Protein AF-A0A356L554-F1 (afdb_monomer_lite)

pLDDT: mean 81.72, std 10.69, range [40.31, 93.06]

Secondary structure (DSSP, 8-state):
-HHHHHHHHHHHHHHHHHHHHHHHHHHHHHHT---S-HHHHHHHHHHHHHIIIIITTHHHHHHHHHHHHHHHHS-TTS-------HHHHHHHHHHHHHHHHHHHHHHHHHHHTT---HHHHHHHHHHHHHHHHHHHHHHH--HHHHHHHHHHHHHHHHHHHHHHHS-HHHHHHHHTT-EEETTEEHHHHHHHHHHHHHHHHHHHHHHHHH---HHHHHHHHHHHHHHHHHHHHHHHHHHHHHHHH-

Sequence (246 aa):
MENKIFRIQTSLFVTYTVLTALFFLGWHNSMVVPFLPEWLGDILQIPTMIYFAGGALAIPIGWFIFLIYHYQVTGFFALKTEEKDFRGWLNKLYFPISVLFGYLFNLIYVFYLGYGDRLDLVHFAAFIIFLLVLFLMETKKEIKSLLIVYSGVGLIVAVGLIDLVVNSDFELARLAEQTFIYSISYGTVYYFLWIVGIAFVSFLLFGYFRIKDRIKFANLLAFTVALLIAFLNVVRLVNLFNLLNG

Foldseek 3Di:
DLVVLLVVLVVLLVLLLVLLVLLLVLCCCPQPNPPDDPVVNVVSVVSNCVCLVASLAVSLVVVLVVCCCCCVVVVVLPDDDPDPDPSSVCSLCSLLVSLLSSLVSLQVSCVVVVNHDPVSVVLSVLSVVLSVLLVVCVPVVPQPVSLVVSLVSLLCNLVVLLVVLCDPLLVVQQVVQHALPPNHTSVNVNVVSVVLSVVLVVCSVCLVVPVPRRNSSSSNSSSSSSSSSSVSSSSSVSSVVVVSVD

Radius of gyration: 19.0 Å; chains: 1; bounding box: 46×38×51 Å

Structure (mmCIF, N/CA/C/O backbone):
data_AF-A0A356L554-F1
#
_entry.id   AF-A0A356L554-F1
#
loop_
_atom_site.group_PDB
_atom_site.id
_atom_site.type_symbol
_atom_site.label_atom_id
_atom_site.label_alt_id
_atom_site.label_comp_id
_atom_site.label_asym_id
_atom_site.label_entity_id
_atom_site.label_seq_id
_atom_site.pdbx_PDB_ins_code
_atom_site.Cartn_x
_atom_site.Cartn_y
_atom_site.Cartn_z
_atom_site.occupancy
_atom_site.B_iso_or_equiv
_atom_site.auth_seq_id
_atom_site.auth_comp_id
_atom_site.auth_asym_id
_atom_site.auth_atom_id
_atom_site.pdbx_PDB_model_num
ATOM 1 N N . MET A 1 1 ? -11.058 19.509 18.690 1.00 58.06 1 MET A N 1
ATOM 2 C CA . MET A 1 1 ? -9.916 18.644 18.303 1.00 58.06 1 MET A CA 1
ATOM 3 C C . MET A 1 1 ? -10.224 17.848 17.034 1.00 58.06 1 MET A C 1
ATOM 5 O O . MET A 1 1 ? -9.443 17.909 16.093 1.00 58.06 1 MET A O 1
ATOM 9 N N . GLU A 1 2 ? -11.392 17.206 16.953 1.00 64.31 2 GLU A N 1
ATOM 10 C CA . GLU A 1 2 ? -11.841 16.406 15.796 1.00 64.31 2 GLU A CA 1
ATOM 11 C C . GLU A 1 2 ? -11.847 17.165 14.459 1.00 64.31 2 GLU A C 1
ATOM 13 O O . GLU A 1 2 ? -11.304 16.668 13.478 1.00 64.31 2 GLU A O 1
ATOM 18 N N . ASN A 1 3 ? -12.335 18.413 14.421 1.00 70.25 3 ASN A N 1
ATOM 19 C CA . ASN A 1 3 ? -12.304 19.237 13.201 1.00 70.25 3 ASN A CA 1
ATOM 20 C C . ASN A 1 3 ? -10.883 19.512 12.672 1.00 70.25 3 ASN A C 1
ATOM 22 O O . ASN A 1 3 ? -10.700 19.677 11.468 1.00 70.25 3 ASN A O 1
ATOM 26 N N . LYS A 1 4 ? -9.867 19.562 13.548 1.00 78.69 4 LYS A N 1
ATOM 27 C CA . LYS A 1 4 ? -8.465 19.757 13.139 1.00 78.69 4 LYS A CA 1
ATOM 28 C C . LYS A 1 4 ? -7.893 18.468 12.545 1.00 78.69 4 LYS A C 1
ATOM 30 O O . LYS A 1 4 ? -7.258 18.523 11.500 1.00 78.69 4 LYS A O 1
ATOM 35 N N . ILE A 1 5 ? -8.173 17.323 13.175 1.00 79.56 5 ILE A N 1
ATOM 36 C CA . ILE A 1 5 ? -7.765 15.998 12.685 1.00 79.56 5 ILE A CA 1
ATOM 37 C C . ILE A 1 5 ? -8.411 15.713 11.325 1.00 79.56 5 ILE A C 1
ATOM 39 O O . ILE A 1 5 ? -7.701 15.361 10.391 1.00 79.56 5 ILE A O 1
ATOM 43 N N . PHE A 1 6 ? -9.719 15.950 11.182 1.00 79.12 6 PHE A N 1
ATOM 44 C CA . PHE A 1 6 ? -10.444 15.772 9.918 1.00 79.12 6 PHE A CA 1
ATOM 45 C C . PHE A 1 6 ? -9.812 16.569 8.772 1.00 79.12 6 PHE A C 1
ATOM 47 O O . PHE A 1 6 ? -9.589 16.033 7.688 1.00 79.12 6 PHE A O 1
ATOM 54 N N . ARG A 1 7 ? -9.463 17.840 9.016 1.00 83.75 7 ARG A N 1
ATOM 55 C CA . ARG A 1 7 ? -8.791 18.684 8.016 1.00 83.75 7 ARG A CA 1
ATOM 56 C C . ARG A 1 7 ? -7.424 18.126 7.623 1.00 83.75 7 ARG A C 1
ATOM 58 O O . ARG A 1 7 ? -7.156 18.027 6.435 1.00 83.75 7 ARG A O 1
ATOM 65 N N . ILE A 1 8 ? -6.603 17.714 8.593 1.00 86.31 8 ILE A N 1
ATOM 66 C CA . ILE A 1 8 ? -5.284 17.116 8.324 1.00 86.31 8 ILE A CA 1
ATOM 67 C C . ILE A 1 8 ? -5.430 15.837 7.492 1.00 86.31 8 ILE A C 1
ATOM 69 O O . ILE A 1 8 ? -4.753 15.689 6.480 1.00 86.31 8 ILE A O 1
ATOM 73 N N . GLN A 1 9 ? -6.340 14.939 7.876 1.00 86.88 9 GLN A N 1
ATOM 74 C CA . GLN A 1 9 ? -6.581 13.693 7.146 1.00 86.88 9 GLN A CA 1
ATOM 75 C C . GLN A 1 9 ? -7.109 13.941 5.730 1.00 86.88 9 GLN A C 1
ATOM 77 O O . GLN A 1 9 ? -6.668 13.284 4.793 1.00 86.88 9 GLN A O 1
ATOM 82 N N . THR A 1 10 ? -7.982 14.934 5.552 1.00 87.12 10 THR A N 1
ATOM 83 C CA . THR A 1 10 ? -8.456 15.349 4.224 1.00 87.12 10 THR A CA 1
ATOM 84 C C . THR A 1 10 ? -7.306 15.887 3.373 1.00 87.12 10 THR A C 1
ATOM 86 O O . THR A 1 10 ? -7.166 15.494 2.218 1.00 87.12 10 THR A O 1
ATOM 89 N N . SER A 1 11 ? -6.447 16.746 3.930 1.00 88.88 11 SER A N 1
ATOM 90 C CA . SER A 1 11 ? -5.266 17.250 3.223 1.00 88.88 11 SER A CA 1
ATOM 91 C C . SER A 1 11 ? -4.320 16.119 2.820 1.00 88.88 11 SER A C 1
ATOM 93 O O . SER A 1 11 ? -3.865 16.103 1.679 1.00 88.88 11 SER A O 1
ATOM 95 N N . LEU A 1 12 ? -4.056 15.159 3.712 1.00 88.75 12 LEU A N 1
ATOM 96 C CA . LEU A 1 12 ? -3.217 13.992 3.418 1.00 88.75 12 LEU A CA 1
ATOM 97 C C . LEU A 1 12 ? -3.840 13.104 2.333 1.00 88.75 12 LEU A C 1
ATOM 99 O O . LEU A 1 12 ? -3.138 12.726 1.400 1.00 88.75 12 LEU A O 1
ATOM 103 N N . PHE A 1 13 ? -5.151 12.852 2.400 1.00 89.00 13 PHE A N 1
ATOM 104 C CA . PHE A 1 13 ? -5.903 12.107 1.384 1.00 89.00 13 PHE A CA 1
ATOM 105 C C . PHE A 1 13 ? -5.762 12.744 0.002 1.00 89.00 13 PHE A C 1
ATOM 107 O O . PHE A 1 13 ? -5.342 12.084 -0.949 1.00 89.00 13 PHE A O 1
ATOM 114 N N . VAL A 1 14 ? -6.090 14.037 -0.105 1.00 88.88 14 VAL A N 1
ATOM 115 C CA . VAL A 1 14 ? -6.034 14.770 -1.376 1.00 88.88 14 VAL A CA 1
ATOM 116 C C . VAL A 1 14 ? -4.603 14.789 -1.902 1.00 88.88 14 VAL A C 1
ATOM 118 O O . VAL A 1 14 ? -4.382 14.465 -3.063 1.00 88.88 14 VAL A O 1
ATOM 121 N N . THR A 1 15 ? -3.628 15.096 -1.044 1.00 88.69 15 THR A N 1
ATOM 122 C CA . THR A 1 15 ? -2.212 15.166 -1.433 1.00 88.69 15 THR A CA 1
ATOM 123 C C . THR A 1 15 ? -1.710 13.818 -1.946 1.00 88.69 15 THR A C 1
ATOM 125 O O . THR A 1 15 ? -1.142 13.760 -3.031 1.00 88.69 15 THR A O 1
ATOM 128 N N . TYR A 1 16 ? -1.957 12.725 -1.217 1.00 86.75 16 TYR A N 1
ATOM 129 C CA . TYR A 1 16 ? -1.525 11.386 -1.622 1.00 86.75 16 TYR A CA 1
ATOM 130 C C . TYR A 1 16 ? -2.177 10.952 -2.940 1.00 86.75 16 TYR A C 1
ATOM 132 O O . TYR A 1 16 ? -1.488 10.498 -3.850 1.00 86.75 16 TYR A O 1
ATOM 140 N N . THR A 1 17 ? -3.489 11.158 -3.078 1.00 86.00 17 THR A N 1
ATOM 141 C CA . THR A 1 17 ? -4.257 10.780 -4.277 1.00 86.00 17 THR A CA 1
ATOM 142 C C . THR A 1 17 ? -3.795 11.563 -5.508 1.00 86.00 17 THR A C 1
ATOM 144 O O . THR A 1 17 ? -3.534 10.972 -6.553 1.00 86.00 17 THR A O 1
ATOM 147 N N . VAL A 1 18 ? -3.644 12.886 -5.382 1.00 88.75 18 VAL A N 1
ATOM 148 C CA . VAL A 1 18 ? -3.191 13.752 -6.480 1.00 88.75 18 VAL A CA 1
ATOM 149 C C . VAL A 1 18 ? -1.757 13.417 -6.878 1.00 88.75 18 VAL A C 1
ATOM 151 O O . VAL A 1 18 ? -1.494 13.249 -8.065 1.00 88.75 18 VAL A O 1
ATOM 154 N N . LEU A 1 19 ? -0.840 13.259 -5.917 1.00 88.50 19 LEU A N 1
ATOM 155 C CA . LEU A 1 19 ? 0.541 12.874 -6.221 1.00 88.50 19 LEU A CA 1
ATOM 156 C C . LEU A 1 19 ? 0.613 11.506 -6.905 1.00 88.50 19 LEU A C 1
ATOM 158 O O . LEU A 1 19 ? 1.367 11.361 -7.859 1.00 88.50 19 LEU A O 1
ATOM 162 N N . THR A 1 20 ? -0.201 10.537 -6.473 1.00 88.12 20 THR A N 1
ATOM 163 C CA . THR A 1 20 ? -0.269 9.207 -7.098 1.00 88.12 20 THR A CA 1
ATOM 164 C C . THR A 1 20 ? -0.731 9.300 -8.556 1.00 88.12 20 THR A C 1
ATOM 166 O O . THR A 1 20 ? -0.110 8.717 -9.440 1.00 88.12 20 THR A O 1
ATOM 169 N N . ALA A 1 21 ? -1.793 10.062 -8.835 1.00 88.12 21 ALA A N 1
ATOM 170 C CA . ALA A 1 21 ? -2.305 10.232 -10.195 1.00 88.12 21 ALA A CA 1
ATOM 171 C C . ALA A 1 21 ? -1.310 10.972 -11.107 1.00 88.12 21 ALA A C 1
ATOM 173 O O . ALA A 1 21 ? -1.058 10.538 -12.231 1.00 88.12 21 ALA A O 1
ATOM 174 N N . LEU A 1 22 ? -0.711 12.064 -10.613 1.00 88.94 22 LEU A N 1
ATOM 175 C CA . LEU A 1 22 ? 0.313 12.814 -11.346 1.00 88.94 22 LEU A CA 1
ATOM 176 C C . LEU A 1 22 ? 1.557 11.966 -11.614 1.00 88.94 22 LEU A C 1
ATOM 178 O O . LEU A 1 22 ? 2.123 12.065 -12.697 1.00 88.94 22 LEU A O 1
ATOM 182 N N . PHE A 1 23 ? 1.950 11.118 -10.662 1.00 88.81 23 PHE A N 1
ATOM 183 C CA . PHE A 1 23 ? 3.043 10.168 -10.834 1.00 88.81 23 PHE A CA 1
ATOM 184 C C . PHE A 1 23 ? 2.777 9.201 -11.986 1.00 88.81 23 PHE A C 1
ATOM 186 O O . PHE A 1 23 ? 3.633 9.067 -12.850 1.00 88.81 23 PHE A O 1
ATOM 193 N N . PHE A 1 24 ? 1.601 8.567 -12.055 1.00 87.81 24 PHE A N 1
ATOM 194 C CA . PHE A 1 24 ? 1.300 7.644 -13.157 1.00 87.81 24 PHE A CA 1
ATOM 195 C C . PHE A 1 24 ? 1.262 8.347 -14.518 1.00 87.81 24 PHE A C 1
ATOM 197 O O . PHE A 1 24 ? 1.764 7.800 -15.496 1.00 87.81 24 PHE A O 1
ATOM 204 N N . LEU A 1 25 ? 0.723 9.569 -14.581 1.00 87.94 25 LEU A N 1
ATOM 205 C CA . LEU A 1 25 ? 0.730 10.378 -15.804 1.00 87.94 25 LEU A CA 1
ATOM 206 C C . LEU A 1 25 ? 2.152 10.750 -16.240 1.00 87.94 25 LEU A C 1
ATOM 208 O O . LEU A 1 25 ? 2.515 10.539 -17.396 1.00 87.94 25 LEU A O 1
ATOM 212 N N . GLY A 1 26 ? 2.953 11.289 -15.316 1.00 86.81 26 GLY A N 1
ATOM 213 C CA . GLY A 1 26 ? 4.333 11.686 -15.582 1.00 86.81 26 GLY A CA 1
ATOM 214 C C . GLY A 1 26 ? 5.205 10.495 -15.961 1.00 86.81 26 GLY A C 1
ATOM 215 O O . GLY A 1 26 ? 5.938 10.568 -16.943 1.00 86.81 26 GLY A O 1
ATOM 216 N N . TRP A 1 27 ? 5.055 9.379 -15.247 1.00 85.69 27 TRP A N 1
ATOM 217 C CA . TRP A 1 27 ? 5.751 8.128 -15.524 1.00 85.69 27 TRP A CA 1
ATOM 218 C C . TRP A 1 27 ? 5.399 7.553 -16.896 1.00 85.69 27 TRP A C 1
ATOM 220 O O . TRP A 1 27 ? 6.291 7.195 -17.659 1.00 85.69 27 TRP A O 1
ATOM 230 N N . HIS A 1 28 ? 4.111 7.476 -17.246 1.00 87.38 28 HIS A N 1
ATOM 231 C CA . HIS A 1 28 ? 3.710 6.952 -18.551 1.00 87.38 28 HIS A CA 1
ATOM 232 C C . HIS A 1 28 ? 4.311 7.774 -19.695 1.00 87.38 28 HIS A C 1
ATOM 234 O O . HIS A 1 28 ? 4.836 7.211 -20.657 1.00 87.38 28 HIS A O 1
ATOM 240 N N . ASN A 1 29 ? 4.281 9.102 -19.545 1.00 87.38 29 ASN A N 1
ATOM 241 C CA . ASN A 1 29 ? 4.839 10.026 -20.521 1.00 87.38 29 ASN A CA 1
ATOM 242 C C . ASN A 1 29 ? 6.366 9.903 -20.657 1.00 87.38 29 ASN A C 1
ATOM 244 O O . ASN A 1 29 ? 6.883 10.076 -21.755 1.00 87.38 29 ASN A O 1
ATOM 248 N N . SER A 1 30 ? 7.090 9.637 -19.564 1.00 82.94 30 SER A N 1
ATOM 249 C CA . SER A 1 30 ? 8.557 9.574 -19.585 1.00 82.94 30 SER A CA 1
ATOM 250 C C . SER A 1 30 ? 9.123 8.205 -19.959 1.00 82.94 30 SER A C 1
ATOM 252 O O . SER A 1 30 ? 10.194 8.152 -20.554 1.00 82.94 30 SER A O 1
ATOM 254 N N . MET A 1 31 ? 8.435 7.114 -19.611 1.00 79.56 31 MET A N 1
ATOM 255 C CA . MET A 1 31 ? 9.005 5.758 -19.658 1.00 79.56 31 MET A CA 1
ATOM 256 C C . MET A 1 31 ? 8.320 4.821 -20.649 1.00 79.56 31 MET A C 1
ATOM 258 O O . MET A 1 31 ? 8.880 3.781 -20.972 1.00 79.56 31 MET A O 1
ATOM 262 N N . VAL A 1 32 ? 7.109 5.145 -21.113 1.00 83.88 32 VAL A N 1
ATOM 263 C CA . VAL A 1 32 ? 6.353 4.258 -22.010 1.00 83.88 32 VAL A CA 1
ATOM 264 C C . VAL A 1 32 ? 6.151 4.912 -23.368 1.00 83.88 32 VAL A C 1
ATOM 266 O O . VAL A 1 32 ? 6.740 4.477 -24.353 1.00 83.88 32 VAL A O 1
ATOM 269 N N . VAL A 1 33 ? 5.340 5.969 -23.435 1.00 83.19 33 VAL A N 1
ATOM 270 C CA . VAL A 1 33 ? 5.098 6.714 -24.675 1.00 83.19 33 VAL A CA 1
ATOM 271 C C . VAL A 1 33 ? 4.952 8.197 -24.341 1.00 83.19 33 VAL A C 1
ATOM 273 O O . VAL A 1 33 ? 4.030 8.549 -23.604 1.00 83.19 33 VAL A O 1
ATOM 276 N N . PRO A 1 34 ? 5.787 9.085 -24.910 1.00 84.12 34 PRO A N 1
ATOM 277 C CA . PRO A 1 34 ? 5.577 10.522 -24.805 1.00 84.12 34 PRO A CA 1
ATOM 278 C C . PRO A 1 34 ? 4.283 10.910 -25.529 1.00 84.12 34 PRO A C 1
ATOM 280 O O . PRO A 1 34 ? 4.170 10.757 -26.744 1.00 84.12 34 PRO A O 1
ATOM 283 N N . PHE A 1 35 ? 3.296 11.403 -24.783 1.00 87.12 35 PHE A N 1
ATOM 284 C CA . PHE A 1 35 ? 1.997 11.838 -25.316 1.00 87.12 35 PHE A CA 1
ATOM 285 C C . PHE A 1 35 ? 1.658 13.289 -24.950 1.00 87.12 35 PHE A C 1
ATOM 287 O O . PHE A 1 35 ? 0.699 13.857 -25.475 1.00 87.12 35 PHE A O 1
ATOM 294 N N . LEU A 1 36 ? 2.435 13.896 -24.052 1.00 88.44 36 LEU A N 1
ATOM 295 C CA . LEU A 1 36 ? 2.303 15.285 -23.638 1.00 88.44 36 LEU A CA 1
ATOM 296 C C . LEU A 1 36 ? 3.343 16.170 -24.337 1.00 88.44 36 LEU A C 1
ATOM 298 O O . LEU A 1 36 ? 4.422 15.694 -24.692 1.00 88.44 36 LEU A O 1
ATOM 302 N N . PRO A 1 37 ? 3.061 17.477 -24.489 1.00 90.56 37 PRO A N 1
ATOM 303 C CA . PRO A 1 37 ? 4.073 18.451 -24.880 1.00 90.56 37 PRO A CA 1
ATOM 304 C C . PRO A 1 37 ? 5.272 18.431 -23.923 1.00 90.56 37 PRO A C 1
ATOM 306 O O . PRO A 1 37 ? 5.084 18.305 -22.713 1.00 90.56 37 PRO A O 1
ATOM 309 N N . GLU A 1 38 ? 6.479 18.632 -24.455 1.00 86.25 38 GLU A N 1
ATOM 310 C CA . GLU A 1 38 ? 7.752 18.558 -23.714 1.00 86.25 38 GLU A CA 1
ATOM 311 C C . GLU A 1 38 ? 7.739 19.385 -22.419 1.00 86.25 38 GLU A C 1
ATOM 313 O O . GLU A 1 38 ? 7.959 18.845 -21.338 1.00 86.25 38 GLU A O 1
ATOM 318 N N . TRP A 1 39 ? 7.313 20.651 -22.495 1.00 89.50 39 TRP A N 1
ATOM 319 C CA . TRP A 1 39 ? 7.223 21.540 -21.329 1.00 89.50 39 TRP A CA 1
ATOM 320 C C . TRP A 1 39 ? 6.306 21.007 -20.215 1.00 89.50 39 TRP A C 1
ATOM 322 O O . TRP A 1 39 ? 6.555 21.244 -19.034 1.00 89.50 39 TRP A O 1
ATOM 332 N N . LEU A 1 40 ? 5.228 20.300 -20.572 1.00 86.25 40 LEU A N 1
ATOM 333 C CA . LEU A 1 40 ? 4.303 19.713 -19.605 1.00 86.25 40 LEU A CA 1
ATOM 334 C C . LEU A 1 40 ? 4.870 18.403 -19.046 1.00 86.25 40 LEU A C 1
ATOM 336 O O . LEU A 1 40 ? 4.698 18.122 -17.860 1.00 86.25 40 LEU A O 1
ATOM 340 N N . GLY A 1 41 ? 5.580 17.637 -19.879 1.00 86.50 41 GLY A N 1
ATOM 341 C CA . GLY A 1 41 ? 6.348 16.467 -19.465 1.00 86.50 41 GLY A CA 1
ATOM 342 C C . GLY A 1 41 ? 7.385 16.812 -18.396 1.00 86.50 41 GLY A C 1
ATOM 343 O O . GLY A 1 41 ? 7.398 16.174 -17.345 1.00 86.50 41 GLY A O 1
ATOM 344 N N . ASP A 1 42 ? 8.172 17.867 -18.608 1.00 85.12 42 ASP A N 1
ATOM 345 C CA . ASP A 1 42 ? 9.200 18.331 -17.667 1.00 85.12 42 ASP A CA 1
ATOM 346 C C . ASP A 1 42 ? 8.608 18.756 -16.320 1.00 85.12 42 ASP A C 1
ATOM 348 O O . ASP A 1 42 ? 9.110 18.382 -15.258 1.00 85.12 42 ASP A O 1
ATOM 352 N N . ILE A 1 43 ? 7.482 19.478 -16.339 1.00 87.94 43 ILE A N 1
ATOM 353 C CA . ILE A 1 43 ? 6.771 19.861 -15.112 1.00 87.94 43 ILE A CA 1
ATOM 354 C C . ILE A 1 43 ? 6.291 18.620 -14.351 1.00 87.94 43 ILE A C 1
ATOM 356 O O . ILE A 1 43 ? 6.383 18.584 -13.123 1.00 87.94 43 ILE A O 1
ATOM 360 N N . LEU A 1 44 ? 5.797 17.594 -15.053 1.00 87.44 44 LEU A N 1
ATOM 361 C CA . LEU A 1 44 ? 5.312 16.355 -14.439 1.00 87.44 44 LEU A CA 1
ATOM 362 C C . LEU A 1 44 ? 6.428 15.464 -13.879 1.00 87.44 44 LEU A C 1
ATOM 364 O O . LEU A 1 44 ? 6.148 14.624 -13.018 1.00 87.44 44 LEU A O 1
ATOM 368 N N . GLN A 1 45 ? 7.690 15.663 -14.267 1.00 81.25 45 GLN A N 1
ATOM 369 C CA . GLN A 1 45 ? 8.807 14.943 -13.647 1.00 81.25 45 GLN A CA 1
ATOM 370 C C . GLN A 1 45 ? 8.975 15.310 -12.169 1.00 81.25 45 GLN A C 1
ATOM 372 O O . GLN A 1 45 ? 9.292 14.442 -11.357 1.00 81.25 45 GLN A O 1
ATOM 377 N N . ILE A 1 46 ? 8.688 16.558 -11.788 1.00 82.19 46 ILE A N 1
ATOM 378 C CA . ILE A 1 46 ? 8.807 17.035 -10.403 1.00 82.19 46 ILE A CA 1
ATOM 379 C C . ILE A 1 46 ? 7.912 16.227 -9.440 1.00 82.19 46 ILE A C 1
ATOM 381 O O . ILE A 1 46 ? 8.449 15.611 -8.515 1.00 82.19 46 ILE A O 1
ATOM 385 N N . PRO A 1 47 ? 6.573 16.161 -9.614 1.00 79.81 47 PRO A N 1
ATOM 386 C CA . PRO A 1 47 ? 5.723 15.357 -8.740 1.00 79.81 47 PRO A CA 1
ATOM 387 C C . PRO A 1 47 ? 6.024 13.857 -8.849 1.00 79.81 47 PRO A C 1
ATOM 389 O O . PRO A 1 47 ? 5.895 13.154 -7.849 1.00 79.81 47 PRO A O 1
ATOM 392 N N . THR A 1 48 ? 6.483 13.374 -10.009 1.00 80.94 48 THR A N 1
ATOM 393 C CA . THR A 1 48 ? 6.895 11.973 -10.199 1.00 80.94 48 THR A CA 1
ATOM 394 C C . THR A 1 48 ? 8.098 11.626 -9.314 1.00 80.94 48 THR A C 1
ATOM 396 O O . THR A 1 48 ? 8.058 10.646 -8.568 1.00 80.94 48 THR A O 1
ATOM 399 N N . MET A 1 49 ? 9.136 12.469 -9.313 1.00 77.12 49 MET A N 1
ATOM 400 C CA . MET A 1 49 ? 10.308 12.316 -8.447 1.00 77.12 49 MET A CA 1
ATOM 401 C C . MET A 1 49 ? 9.952 12.463 -6.968 1.00 77.12 49 MET A C 1
ATOM 403 O O . MET A 1 49 ? 10.406 11.663 -6.156 1.00 77.12 49 MET A O 1
ATOM 407 N N . ILE A 1 50 ? 9.112 13.440 -6.601 1.00 77.50 50 ILE A N 1
ATOM 408 C CA . ILE A 1 50 ? 8.657 13.628 -5.212 1.00 77.50 50 ILE A CA 1
ATOM 409 C C . ILE A 1 50 ? 7.910 12.388 -4.711 1.00 77.50 50 ILE A C 1
ATOM 411 O O . ILE A 1 50 ? 8.123 11.946 -3.577 1.00 77.50 50 ILE A O 1
ATOM 415 N N . TYR A 1 51 ? 7.043 11.811 -5.546 1.00 80.12 51 TYR A N 1
ATOM 416 C CA . TYR A 1 51 ? 6.319 10.597 -5.196 1.00 80.12 51 TYR A CA 1
ATOM 417 C C . TYR A 1 51 ? 7.287 9.435 -4.952 1.00 80.12 51 TYR A C 1
ATOM 419 O O . TYR A 1 51 ? 7.199 8.783 -3.915 1.00 80.12 51 TYR A O 1
ATOM 427 N N . PHE A 1 52 ? 8.272 9.236 -5.827 1.00 69.94 52 PHE A N 1
ATOM 428 C CA . PHE A 1 52 ? 9.229 8.137 -5.695 1.00 69.94 52 PHE A CA 1
ATOM 429 C C . PHE A 1 52 ? 10.230 8.322 -4.539 1.00 69.94 52 PHE A C 1
ATOM 431 O O . PHE A 1 52 ? 10.491 7.387 -3.788 1.00 69.94 52 PHE A O 1
ATOM 438 N N . ALA A 1 53 ? 10.745 9.540 -4.344 1.00 64.19 53 ALA A N 1
ATOM 439 C CA . ALA A 1 53 ? 11.732 9.862 -3.311 1.00 64.19 53 ALA A CA 1
ATOM 440 C C . ALA A 1 53 ? 11.163 9.818 -1.882 1.00 64.19 53 ALA A C 1
ATOM 442 O O . ALA A 1 53 ? 11.915 9.695 -0.916 1.00 64.19 53 ALA A O 1
ATOM 443 N N . GLY A 1 54 ? 9.842 9.924 -1.720 1.00 63.22 54 GLY A N 1
ATOM 444 C CA . GLY A 1 54 ? 9.237 9.872 -0.392 1.00 63.22 54 GLY A CA 1
ATOM 445 C C . GLY A 1 54 ? 7.715 9.855 -0.361 1.00 63.22 54 GLY A C 1
ATOM 446 O O . GLY A 1 54 ? 7.152 9.285 0.567 1.00 63.22 54 GLY A O 1
ATOM 447 N N . GLY A 1 55 ? 7.015 10.411 -1.350 1.00 72.06 55 GLY A N 1
ATOM 448 C CA . GLY A 1 55 ? 5.547 10.464 -1.334 1.00 72.06 55 GLY A CA 1
ATOM 449 C C . GLY A 1 55 ? 4.866 9.091 -1.249 1.00 72.06 55 GLY A C 1
ATOM 450 O O . GLY A 1 55 ? 3.853 8.951 -0.566 1.00 72.06 55 GLY A O 1
ATOM 451 N N . ALA A 1 56 ? 5.453 8.065 -1.861 1.00 77.69 56 ALA A N 1
ATOM 452 C CA . ALA A 1 56 ? 4.882 6.727 -1.933 1.00 77.69 56 ALA A CA 1
ATOM 453 C C . ALA A 1 56 ? 4.967 5.947 -0.604 1.00 77.69 56 ALA A C 1
ATOM 455 O O . ALA A 1 56 ? 4.111 5.106 -0.344 1.00 77.69 56 ALA A O 1
ATOM 456 N N . LEU A 1 57 ? 5.954 6.245 0.257 1.00 79.81 57 LEU A N 1
ATOM 457 C CA . LEU A 1 57 ? 6.175 5.546 1.537 1.00 79.81 57 LEU A CA 1
ATOM 458 C C . LEU A 1 57 ? 6.170 6.471 2.759 1.00 79.81 57 LEU A C 1
ATOM 460 O O . LEU A 1 57 ? 5.522 6.160 3.757 1.00 79.81 57 LEU A O 1
ATOM 464 N N . ALA A 1 58 ? 6.845 7.619 2.702 1.00 82.44 58 ALA A N 1
ATOM 465 C CA . ALA A 1 58 ? 6.946 8.543 3.829 1.00 82.44 58 ALA A CA 1
ATOM 466 C C . ALA A 1 58 ? 5.588 9.156 4.201 1.00 82.44 58 ALA A C 1
ATOM 468 O O . ALA A 1 58 ? 5.314 9.319 5.390 1.00 82.44 58 ALA A O 1
ATOM 469 N N . ILE A 1 59 ? 4.712 9.439 3.223 1.00 85.44 59 ILE A N 1
ATOM 470 C CA . ILE A 1 59 ? 3.348 9.915 3.509 1.00 85.44 59 ILE A CA 1
ATOM 471 C C . ILE A 1 59 ? 2.535 8.815 4.215 1.00 85.44 59 ILE A C 1
ATOM 473 O O . ILE A 1 59 ? 2.062 9.087 5.320 1.00 85.44 59 ILE A O 1
ATOM 477 N N . PRO A 1 60 ? 2.401 7.577 3.685 1.00 85.50 60 PRO A N 1
ATOM 478 C CA . PRO A 1 60 ? 1.722 6.498 4.405 1.00 85.50 60 PRO A CA 1
ATOM 479 C C . PRO A 1 60 ? 2.285 6.205 5.799 1.00 85.50 60 PRO A C 1
ATOM 481 O O . PRO A 1 60 ? 1.514 6.065 6.745 1.00 85.50 60 PRO A O 1
ATOM 484 N N . ILE A 1 61 ? 3.613 6.156 5.955 1.00 86.62 61 ILE A N 1
ATOM 485 C CA . ILE A 1 61 ? 4.265 5.891 7.248 1.00 86.62 61 ILE A CA 1
ATOM 486 C C . ILE A 1 61 ? 4.009 7.037 8.230 1.00 86.62 61 ILE A C 1
ATOM 488 O O . ILE A 1 61 ? 3.577 6.801 9.359 1.00 86.62 61 ILE A O 1
ATOM 492 N N . GLY A 1 62 ? 4.239 8.285 7.813 1.00 85.75 62 GLY A N 1
ATOM 493 C CA . GLY A 1 62 ? 4.006 9.463 8.646 1.00 85.75 62 GLY A CA 1
ATOM 494 C C . GLY A 1 62 ? 2.540 9.591 9.056 1.00 85.75 62 GLY A C 1
ATOM 495 O O . GLY A 1 62 ? 2.240 9.893 10.212 1.00 85.75 62 GLY A O 1
ATOM 496 N N . TRP A 1 63 ? 1.620 9.278 8.141 1.00 89.19 63 TRP A N 1
ATOM 497 C CA . TRP A 1 63 ? 0.190 9.249 8.422 1.00 89.19 63 TRP A CA 1
ATOM 498 C C . TRP A 1 63 ? -0.167 8.134 9.409 1.00 89.19 63 TRP A C 1
ATOM 500 O O . TRP A 1 63 ? -0.854 8.392 10.396 1.00 89.19 63 TRP A O 1
ATOM 510 N N . PHE A 1 64 ? 0.355 6.923 9.223 1.00 86.69 64 PHE A N 1
ATOM 511 C CA . PHE A 1 64 ? 0.164 5.813 10.155 1.00 86.69 64 PHE A CA 1
ATOM 512 C C . PHE A 1 64 ? 0.657 6.153 11.570 1.00 86.69 64 PHE A C 1
ATOM 514 O O . PHE A 1 64 ? -0.084 5.970 12.537 1.00 86.69 64 PHE A O 1
ATOM 521 N N . ILE A 1 65 ? 1.860 6.725 11.702 1.00 85.44 65 ILE A N 1
ATOM 522 C CA . ILE A 1 65 ? 2.411 7.182 12.990 1.00 85.44 65 ILE A CA 1
ATOM 523 C C . ILE A 1 65 ? 1.515 8.262 13.607 1.00 85.44 65 ILE A C 1
ATOM 525 O O . ILE A 1 65 ? 1.179 8.181 14.790 1.00 85.44 65 ILE A O 1
ATOM 529 N N . PHE A 1 66 ? 1.081 9.247 12.813 1.00 85.31 66 PHE A N 1
ATOM 530 C CA . PHE A 1 66 ? 0.169 10.303 13.255 1.00 85.31 66 PHE A CA 1
ATOM 531 C C . PHE A 1 66 ? -1.150 9.737 13.803 1.00 85.31 66 PHE A C 1
ATOM 533 O O . PHE A 1 66 ? -1.618 10.191 14.854 1.00 85.31 66 PHE A O 1
ATOM 540 N N . LEU A 1 67 ? -1.732 8.742 13.121 1.00 82.12 67 LEU A N 1
ATOM 541 C CA . LEU A 1 67 ? -2.975 8.087 13.532 1.00 82.12 67 LEU A CA 1
ATOM 542 C C . LEU A 1 67 ? -2.767 7.249 14.793 1.00 82.12 67 LEU A C 1
ATOM 544 O O . LEU A 1 67 ? -3.561 7.367 15.722 1.00 82.12 67 LEU A O 1
ATOM 548 N N . ILE A 1 68 ? -1.694 6.458 14.881 1.00 78.31 68 ILE A N 1
ATOM 549 C CA . ILE A 1 68 ? -1.370 5.705 16.101 1.00 78.31 68 ILE A CA 1
ATOM 550 C C . ILE A 1 68 ? -1.218 6.651 17.287 1.00 78.31 68 ILE A C 1
ATOM 552 O O . ILE A 1 68 ? -1.849 6.422 18.318 1.00 78.31 68 ILE A O 1
ATOM 556 N N . TYR A 1 69 ? -0.430 7.717 17.139 1.00 77.69 69 TYR A N 1
ATOM 557 C CA . TYR A 1 69 ? -0.213 8.694 18.200 1.00 77.69 69 TYR A CA 1
ATOM 558 C C . TYR A 1 69 ? -1.540 9.289 18.676 1.00 77.69 69 TYR A C 1
ATOM 560 O O . TYR A 1 69 ? -1.850 9.234 19.864 1.00 77.69 69 TYR A O 1
ATOM 568 N N . HIS A 1 70 ? -2.377 9.779 17.757 1.00 71.25 70 HIS A N 1
ATOM 569 C CA . HIS A 1 70 ? -3.657 10.369 18.138 1.00 71.25 70 HIS A CA 1
ATOM 570 C C . HIS A 1 70 ? -4.597 9.329 18.750 1.00 71.25 70 HIS A C 1
ATOM 572 O O . HIS A 1 70 ? -5.074 9.534 19.863 1.00 71.25 70 HIS A O 1
ATOM 578 N N . TYR A 1 71 ? -4.839 8.195 18.097 1.00 68.25 71 TYR A N 1
ATOM 579 C CA . TYR A 1 71 ? -5.845 7.237 18.553 1.00 68.25 71 TYR A CA 1
ATOM 580 C C . TYR A 1 71 ? -5.424 6.417 19.786 1.00 68.25 71 TYR A C 1
ATOM 582 O O . TYR A 1 71 ? -6.296 5.983 20.544 1.00 68.25 71 TYR A O 1
ATOM 590 N N . GLN A 1 72 ? -4.122 6.222 20.042 1.00 61.78 72 GLN A N 1
ATOM 591 C CA . GLN A 1 72 ? -3.638 5.572 21.267 1.00 61.78 72 GLN A CA 1
ATOM 592 C C . GLN A 1 72 ? -3.523 6.532 22.458 1.00 61.78 72 GLN A C 1
ATOM 594 O O . GLN A 1 72 ? -3.912 6.140 23.557 1.00 61.78 72 GLN A O 1
ATOM 599 N N . VAL A 1 73 ? -3.029 7.762 22.266 1.00 55.31 73 VAL A N 1
ATOM 600 C CA . VAL A 1 73 ? -2.782 8.713 23.370 1.00 55.31 73 VAL A CA 1
ATOM 601 C C . VAL A 1 73 ? -4.068 9.399 23.832 1.00 55.31 73 VAL A C 1
ATOM 603 O O . VAL A 1 73 ? -4.250 9.619 25.025 1.00 55.31 73 VAL A O 1
ATOM 606 N N . THR A 1 74 ? -5.000 9.699 22.922 1.00 50.47 74 THR A N 1
ATOM 607 C CA . THR A 1 74 ? -6.234 10.431 23.275 1.00 50.47 74 THR A CA 1
ATOM 608 C C . THR A 1 74 ? -7.407 9.530 23.678 1.00 50.47 74 THR A C 1
ATOM 610 O O . THR A 1 74 ? -8.511 10.019 23.894 1.00 50.47 74 THR A O 1
ATOM 613 N N . GLY A 1 75 ? -7.203 8.210 23.785 1.00 47.94 75 GLY A N 1
ATOM 614 C CA . GLY A 1 75 ? -8.252 7.270 24.204 1.00 47.94 75 GLY A CA 1
ATOM 615 C C . GLY A 1 75 ? -9.390 7.074 23.192 1.00 47.94 75 GLY A C 1
ATOM 616 O O . GLY A 1 75 ? -10.363 6.391 23.500 1.00 47.94 75 GLY A O 1
ATOM 617 N N . PHE A 1 76 ? -9.276 7.607 21.970 1.00 45.72 76 PHE A N 1
ATOM 618 C CA . PHE A 1 76 ? -10.328 7.540 20.946 1.00 45.72 76 PHE A CA 1
ATOM 619 C C . PHE A 1 76 ? -10.594 6.139 20.379 1.00 45.72 76 PHE A C 1
ATOM 621 O O . PHE A 1 76 ? -11.636 5.928 19.763 1.00 45.72 76 PHE A O 1
ATOM 628 N N . PHE A 1 77 ? -9.715 5.157 20.610 1.00 49.12 77 PHE A N 1
ATOM 629 C CA . PHE A 1 77 ? -10.079 3.757 20.361 1.00 49.12 77 PHE A CA 1
ATOM 630 C C . PHE A 1 77 ? -11.100 3.205 21.369 1.00 49.12 77 PHE A C 1
ATOM 632 O O . PHE A 1 77 ? -11.753 2.216 21.061 1.00 49.12 77 PHE A O 1
ATOM 639 N N . ALA A 1 78 ? -11.238 3.831 22.544 1.00 40.31 78 ALA A N 1
ATOM 640 C CA . ALA A 1 78 ? -12.016 3.323 23.673 1.00 40.31 78 ALA A CA 1
ATOM 641 C C . ALA A 1 78 ? -13.263 4.162 24.021 1.00 40.31 78 ALA A C 1
ATOM 643 O O . ALA A 1 78 ? -13.975 3.829 24.971 1.00 40.31 78 ALA A O 1
ATOM 644 N N . LEU A 1 79 ? -13.571 5.236 23.290 1.00 42.41 79 LEU A N 1
ATOM 645 C CA . LEU A 1 79 ? -14.736 6.058 23.614 1.00 42.41 79 LEU A CA 1
ATOM 646 C C . LEU A 1 79 ? -16.025 5.421 23.085 1.00 42.41 79 LEU A C 1
ATOM 648 O O . LEU A 1 79 ? -16.335 5.451 21.896 1.00 42.41 79 LEU A O 1
ATOM 652 N N . LYS A 1 80 ? -16.786 4.857 24.031 1.00 45.66 80 LYS A N 1
ATOM 653 C CA . LYS A 1 80 ? -18.247 4.798 23.979 1.00 45.66 80 LYS A CA 1
ATOM 654 C C . LYS A 1 80 ? -18.761 6.188 23.599 1.00 45.66 80 LYS A C 1
ATOM 656 O O . LYS A 1 80 ? -18.737 7.080 24.439 1.00 45.66 80 LYS A O 1
ATOM 661 N N . THR A 1 81 ? -19.266 6.363 22.390 1.00 40.66 81 THR A N 1
ATOM 662 C CA . THR A 1 81 ? -20.155 7.483 22.088 1.00 40.66 81 THR A CA 1
ATOM 663 C C . THR A 1 81 ? -21.285 6.990 21.206 1.00 40.66 81 THR A C 1
ATOM 665 O O . THR A 1 81 ? -21.092 6.382 20.157 1.00 40.66 81 THR A O 1
ATOM 668 N N . GLU A 1 82 ? -22.491 7.190 21.717 1.00 41.06 82 GLU A N 1
ATOM 669 C CA . GLU A 1 82 ? -23.778 6.776 21.172 1.00 41.06 82 GLU A CA 1
ATOM 670 C C . GLU A 1 82 ? -24.227 7.608 19.961 1.00 41.06 82 GLU A C 1
ATOM 672 O O . GLU A 1 82 ? -25.414 7.651 19.656 1.00 41.06 82 GLU A O 1
ATOM 677 N N . GLU A 1 83 ? -23.313 8.219 19.209 1.00 41.78 83 GLU A N 1
ATOM 678 C CA . GLU A 1 83 ? -23.678 8.980 18.015 1.00 41.78 83 GLU A CA 1
ATOM 679 C C . GLU A 1 83 ? -23.143 8.309 16.755 1.00 41.78 83 GLU A C 1
ATOM 681 O O . GLU A 1 83 ? -21.941 8.227 16.499 1.00 41.78 83 GLU A O 1
ATOM 686 N N . LYS A 1 84 ? -24.093 7.814 15.953 1.00 50.03 84 LYS A N 1
ATOM 687 C CA . LYS A 1 84 ? -23.914 7.346 14.576 1.00 50.03 84 LYS A CA 1
ATOM 688 C C . LYS A 1 84 ? -23.561 8.523 13.652 1.00 50.03 84 LYS A C 1
ATOM 690 O O . LYS A 1 84 ? -24.293 8.793 12.705 1.00 50.03 84 LYS A O 1
ATOM 695 N N . ASP A 1 85 ? -22.477 9.245 13.916 1.00 61.19 85 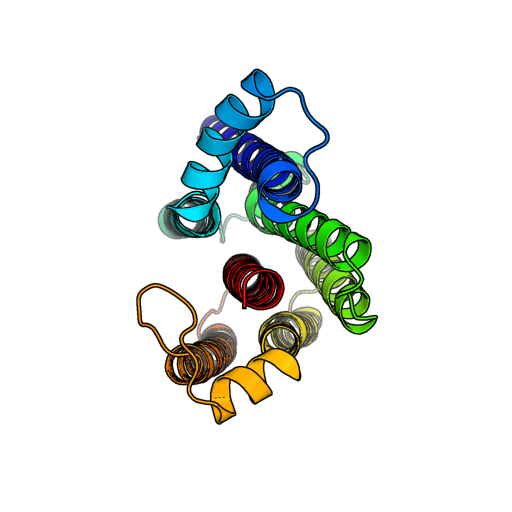ASP A N 1
ATOM 696 C CA . ASP A 1 85 ? -22.013 10.271 12.986 1.00 61.19 85 ASP A CA 1
ATOM 697 C C . ASP A 1 85 ? -21.115 9.628 11.920 1.00 61.19 85 ASP A C 1
ATOM 699 O O . ASP A 1 85 ? -19.989 9.192 12.184 1.00 61.19 85 ASP A O 1
ATOM 703 N N . PHE A 1 86 ? -21.625 9.572 10.686 1.00 65.00 86 PHE A N 1
ATOM 704 C CA . PHE A 1 86 ? -20.907 9.128 9.487 1.00 65.00 86 PHE A CA 1
ATOM 705 C C . PHE A 1 86 ? -19.533 9.802 9.356 1.00 65.00 86 PHE A C 1
ATOM 707 O O . PHE A 1 86 ? -18.570 9.185 8.897 1.00 6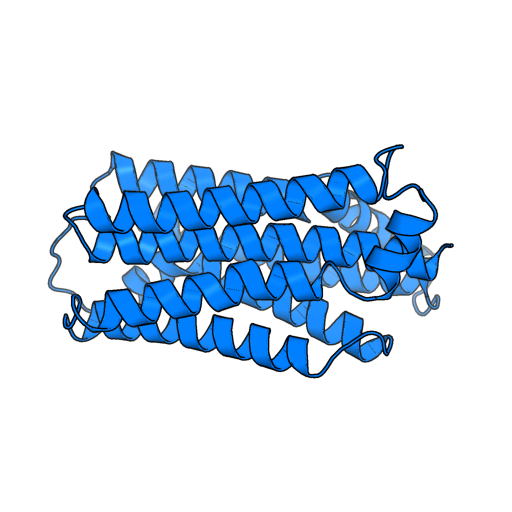5.00 86 PHE A O 1
ATOM 714 N N . ARG A 1 87 ? -19.407 11.046 9.833 1.00 65.94 87 ARG A N 1
ATOM 715 C CA . ARG A 1 87 ? -18.155 11.807 9.825 1.00 65.94 87 ARG A CA 1
ATOM 716 C C . ARG A 1 87 ? -17.095 11.234 10.768 1.00 65.94 87 ARG A C 1
ATOM 718 O O . ARG A 1 87 ? -15.912 11.223 10.425 1.00 65.94 87 ARG A O 1
ATOM 725 N N . GLY A 1 88 ? -17.507 10.740 11.935 1.00 67.00 88 GLY A N 1
ATOM 726 C CA . GLY A 1 88 ? -16.629 10.080 12.903 1.00 67.00 88 GLY A CA 1
ATOM 727 C C . GLY A 1 88 ? -16.081 8.756 12.371 1.00 67.00 88 GLY A C 1
ATOM 728 O O . GLY A 1 88 ? -14.907 8.447 12.576 1.00 67.00 88 GLY A O 1
ATOM 729 N N . TRP A 1 89 ? -16.901 8.020 11.618 1.00 67.62 89 TRP A N 1
ATOM 730 C CA . TRP A 1 89 ? -16.485 6.807 10.914 1.00 67.62 89 TRP A CA 1
ATOM 731 C C . TRP A 1 89 ? -15.507 7.102 9.764 1.00 67.62 89 TRP A C 1
ATOM 733 O O . TRP A 1 89 ? -14.422 6.525 9.716 1.00 67.62 89 TRP A O 1
ATOM 743 N N . LEU A 1 90 ? -15.824 8.069 8.895 1.00 69.38 90 LEU A N 1
ATOM 744 C CA . LEU A 1 90 ? -14.944 8.501 7.798 1.00 69.38 90 LEU A CA 1
ATOM 745 C C . LEU A 1 90 ? -13.558 8.923 8.298 1.00 69.38 90 LEU A C 1
ATOM 747 O O . LEU A 1 90 ? -12.542 8.540 7.721 1.00 69.38 90 LEU A O 1
ATOM 751 N N . ASN A 1 91 ? -13.509 9.643 9.422 1.00 72.31 91 ASN A N 1
ATOM 752 C CA . ASN A 1 91 ? -12.264 10.036 10.079 1.00 72.31 91 ASN A CA 1
ATOM 753 C C . ASN A 1 91 ? -11.357 8.862 10.452 1.00 72.31 91 ASN A C 1
ATOM 755 O O . ASN A 1 91 ? -10.144 9.031 10.480 1.00 72.31 91 ASN A O 1
ATOM 759 N N . LYS A 1 92 ? -11.914 7.690 10.755 1.00 73.12 92 LYS A N 1
ATOM 760 C CA . LYS A 1 92 ? -11.119 6.504 11.084 1.00 73.12 92 LYS A CA 1
ATOM 761 C C . LYS A 1 92 ? -10.650 5.752 9.844 1.00 73.12 92 LYS A C 1
ATOM 763 O O . LYS A 1 92 ? -9.701 4.991 9.947 1.00 73.12 92 LYS A O 1
ATOM 768 N N . LEU A 1 93 ? -11.277 5.951 8.684 1.00 78.81 93 LEU A N 1
ATOM 769 C CA . LEU A 1 93 ? -10.985 5.176 7.475 1.00 78.81 93 LEU A CA 1
ATOM 770 C C . LEU A 1 93 ? -10.284 5.950 6.365 1.00 78.81 93 LEU A C 1
ATOM 772 O O . LEU A 1 93 ? -9.903 5.337 5.372 1.00 78.81 93 LEU A O 1
ATOM 776 N N . TYR A 1 94 ? -10.055 7.252 6.525 1.00 83.50 94 TYR A N 1
ATOM 777 C CA . TYR A 1 94 ? -9.357 8.064 5.526 1.00 83.50 94 TYR A CA 1
ATOM 778 C C . TYR A 1 94 ? -8.051 7.429 5.044 1.00 83.50 94 TYR A C 1
ATOM 780 O O . TYR A 1 94 ? -7.814 7.373 3.840 1.00 83.50 94 TYR A O 1
ATOM 788 N N . PHE A 1 95 ? -7.224 6.914 5.956 1.00 87.31 95 PHE A N 1
ATOM 789 C CA . PHE A 1 95 ? -5.968 6.273 5.575 1.00 87.31 95 PHE A CA 1
ATOM 790 C C . PHE A 1 95 ? -6.181 4.961 4.792 1.00 87.31 95 PHE A C 1
ATOM 792 O O . PHE A 1 95 ? -5.730 4.902 3.648 1.00 87.31 95 PHE A O 1
ATOM 799 N N . PRO A 1 96 ? -6.918 3.948 5.298 1.00 88.50 96 PRO A N 1
ATOM 800 C CA . PRO A 1 96 ? -7.217 2.744 4.519 1.00 88.50 96 PRO A CA 1
ATOM 801 C C . PRO A 1 96 ? -7.900 3.013 3.172 1.00 88.50 96 PRO A C 1
ATOM 803 O O . PRO A 1 96 ? -7.558 2.380 2.177 1.00 88.50 96 PRO A O 1
ATOM 806 N N . ILE A 1 97 ? -8.816 3.983 3.115 1.00 88.50 97 ILE A N 1
ATOM 807 C CA . ILE A 1 97 ? -9.479 4.398 1.873 1.00 88.50 97 ILE A CA 1
ATOM 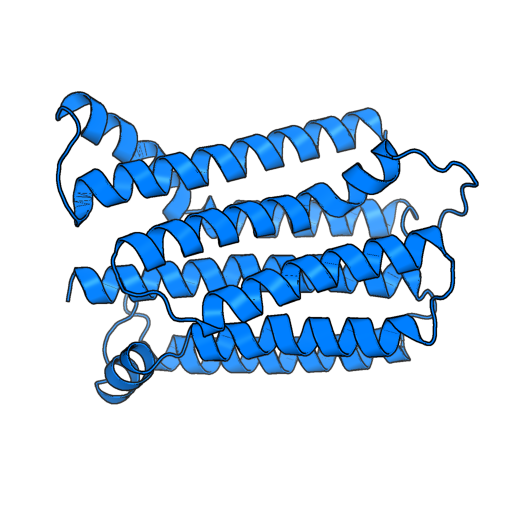808 C C . ILE A 1 97 ? -8.472 5.044 0.913 1.00 88.50 97 ILE A C 1
ATOM 810 O O . ILE A 1 97 ? -8.490 4.736 -0.273 1.00 88.50 97 ILE A O 1
ATOM 814 N N . SER A 1 98 ? -7.553 5.886 1.395 1.00 88.19 98 SER A N 1
ATOM 815 C CA . SER A 1 98 ? -6.491 6.468 0.551 1.00 88.19 98 SER A CA 1
ATOM 816 C C . SER A 1 98 ? -5.625 5.390 -0.087 1.00 88.19 98 SER A C 1
ATOM 818 O O . SER A 1 98 ? -5.327 5.455 -1.276 1.00 88.19 98 SER A O 1
ATOM 820 N N . VAL A 1 99 ? -5.244 4.381 0.700 1.00 89.81 99 VAL A N 1
ATOM 821 C CA . VAL A 1 99 ? -4.472 3.239 0.202 1.00 89.81 99 VAL A CA 1
ATOM 822 C C . VAL A 1 99 ? -5.281 2.443 -0.818 1.00 89.81 99 VAL A C 1
ATOM 824 O O . VAL A 1 99 ? -4.717 2.014 -1.819 1.00 89.81 99 VAL A O 1
ATOM 827 N N . LEU A 1 100 ? -6.594 2.285 -0.620 1.00 90.44 100 LEU A N 1
ATOM 828 C CA . LEU A 1 100 ? -7.472 1.649 -1.604 1.00 90.44 100 LEU A CA 1
ATOM 829 C C . LEU A 1 100 ? -7.465 2.411 -2.938 1.00 90.44 100 LEU A C 1
ATOM 831 O O . LEU A 1 100 ? -7.334 1.783 -3.983 1.00 90.44 100 LEU A O 1
ATOM 835 N N . PHE A 1 101 ? -7.545 3.746 -2.917 1.00 89.75 101 PHE A N 1
ATOM 836 C CA . PHE A 1 101 ? -7.410 4.560 -4.132 1.00 89.75 101 PHE A CA 1
ATOM 837 C C . PHE A 1 101 ? -6.027 4.411 -4.772 1.00 89.75 101 PHE A C 1
ATOM 839 O O . PHE A 1 101 ? -5.938 4.217 -5.981 1.00 89.75 101 PHE A O 1
ATOM 846 N N . GLY A 1 102 ? -4.954 4.441 -3.976 1.00 87.88 102 GLY A N 1
ATOM 847 C CA . GLY A 1 102 ? -3.595 4.208 -4.470 1.00 87.88 102 GLY A CA 1
ATOM 848 C C . GLY A 1 102 ? -3.440 2.836 -5.135 1.00 87.88 102 GLY A C 1
ATOM 849 O O . GLY A 1 102 ? -2.865 2.732 -6.218 1.00 87.88 102 GLY A O 1
ATOM 850 N N . TYR A 1 103 ? -4.022 1.794 -4.533 1.00 88.81 103 TYR A N 1
ATOM 851 C CA . TYR A 1 103 ? -4.037 0.452 -5.107 1.00 88.81 103 TYR A CA 1
ATOM 852 C C . TYR A 1 103 ? -4.865 0.403 -6.398 1.00 88.81 103 TYR A C 1
ATOM 854 O O . TYR A 1 103 ? -4.419 -0.178 -7.380 1.00 88.81 103 TYR A O 1
ATOM 862 N N . LEU A 1 104 ? -6.021 1.070 -6.443 1.00 91.19 104 LEU A N 1
ATOM 863 C CA . LEU A 1 104 ? -6.841 1.155 -7.651 1.00 91.19 104 LEU A CA 1
ATOM 864 C C . LEU A 1 104 ? -6.085 1.815 -8.811 1.00 91.19 104 LEU A C 1
ATOM 866 O O . LEU A 1 104 ? -6.112 1.287 -9.919 1.00 91.19 104 LEU A O 1
ATOM 870 N N . PHE A 1 105 ? -5.390 2.932 -8.572 1.00 89.75 105 PHE A N 1
ATOM 871 C CA . PHE A 1 105 ? -4.580 3.579 -9.610 1.00 89.75 105 PHE A CA 1
ATOM 872 C C . PHE A 1 105 ? -3.474 2.660 -10.123 1.00 89.75 105 PHE A C 1
ATOM 874 O O . PHE A 1 105 ? -3.301 2.537 -11.333 1.00 89.75 105 PHE A O 1
ATOM 881 N N . ASN A 1 106 ? -2.772 1.980 -9.214 1.00 88.31 106 ASN A N 1
ATOM 882 C CA . ASN A 1 106 ? -1.744 1.007 -9.571 1.00 88.31 106 ASN A CA 1
ATOM 883 C C . ASN A 1 106 ? -2.327 -0.131 -10.416 1.00 88.31 106 ASN A C 1
ATOM 885 O O . ASN A 1 106 ? -1.815 -0.433 -11.486 1.00 88.31 106 ASN A O 1
ATOM 889 N N . LEU A 1 107 ? -3.459 -0.690 -9.994 1.00 89.69 107 LEU A N 1
ATOM 890 C CA . LEU A 1 107 ? -4.132 -1.772 -10.696 1.00 89.69 107 LEU A CA 1
ATOM 891 C C . LEU A 1 107 ? -4.565 -1.342 -12.104 1.00 89.69 107 LEU A C 1
ATOM 893 O O . LEU A 1 107 ? -4.233 -2.024 -13.069 1.00 89.69 107 LEU A O 1
ATOM 897 N N . ILE A 1 108 ? -5.227 -0.187 -12.246 1.00 90.56 108 ILE A N 1
ATOM 898 C CA . ILE A 1 108 ? -5.592 0.375 -13.557 1.00 90.56 108 ILE A CA 1
ATOM 899 C C . ILE A 1 108 ? -4.352 0.506 -14.445 1.00 90.56 108 ILE A C 1
ATOM 901 O O . ILE A 1 108 ? -4.390 0.106 -15.606 1.00 90.56 108 ILE A O 1
ATOM 905 N N . TYR A 1 109 ? -3.254 1.031 -13.899 1.00 88.38 109 TYR A N 1
ATOM 906 C CA . TYR A 1 109 ? -2.024 1.246 -14.651 1.00 88.38 109 TYR A CA 1
ATOM 907 C C . TYR A 1 109 ? -1.369 -0.066 -15.100 1.00 88.38 109 TYR A C 1
ATOM 909 O O . TYR A 1 109 ? -1.014 -0.222 -16.266 1.00 88.38 109 TYR A O 1
ATOM 917 N N . VAL A 1 110 ? -1.260 -1.039 -14.197 1.00 87.38 110 VAL A N 1
ATOM 918 C CA . VAL A 1 110 ? -0.666 -2.349 -14.480 1.00 87.38 110 VAL A CA 1
ATOM 919 C C . VAL A 1 110 ? -1.486 -3.123 -15.518 1.00 87.38 110 VAL A C 1
ATOM 921 O O . VAL A 1 110 ? -0.913 -3.691 -16.448 1.00 87.38 110 VAL A O 1
ATOM 924 N N . PHE A 1 111 ? -2.820 -3.104 -15.418 1.00 89.69 111 PHE A N 1
ATOM 925 C CA . PHE A 1 111 ? -3.693 -3.705 -16.431 1.00 89.69 111 PHE A CA 1
ATOM 926 C C . PHE A 1 111 ? -3.597 -2.991 -17.778 1.00 89.69 111 PHE A C 1
ATOM 928 O O . PHE A 1 111 ? -3.567 -3.656 -18.810 1.00 89.69 111 PHE A O 1
ATOM 935 N N . TYR A 1 112 ? -3.523 -1.659 -17.777 1.00 89.62 112 TYR A N 1
ATOM 936 C CA . TYR A 1 112 ? -3.354 -0.877 -18.999 1.00 89.62 112 TYR A CA 1
ATOM 937 C C . TYR A 1 112 ? -2.054 -1.229 -19.738 1.00 89.62 112 TYR A C 1
ATOM 939 O O . TYR A 1 112 ? -2.053 -1.315 -20.962 1.00 89.62 112 TYR A O 1
ATOM 947 N N . LEU A 1 113 ? -0.973 -1.507 -19.004 1.00 87.44 113 LEU A N 1
ATOM 948 C CA . LEU A 1 113 ? 0.295 -1.966 -19.577 1.00 87.44 113 LEU A CA 1
ATOM 949 C C . LEU A 1 113 ? 0.333 -3.468 -19.911 1.00 87.44 113 LEU A C 1
ATOM 951 O O . LEU A 1 113 ? 1.337 -3.942 -20.430 1.00 87.44 113 LEU A O 1
ATOM 955 N N . GLY A 1 114 ? -0.728 -4.227 -19.623 1.00 85.69 114 GLY A N 1
ATOM 956 C CA . GLY A 1 114 ? -0.798 -5.662 -19.917 1.00 85.69 114 GLY A CA 1
ATOM 957 C C . GLY A 1 114 ? -0.084 -6.578 -18.913 1.00 85.69 114 GLY A C 1
ATOM 958 O O . GLY A 1 114 ? 0.010 -7.773 -19.167 1.00 85.69 114 GLY A O 1
ATOM 959 N N . TYR A 1 115 ? 0.363 -6.056 -17.766 1.00 83.94 115 TYR A N 1
ATOM 960 C CA . TYR A 1 115 ? 1.048 -6.817 -16.703 1.00 83.94 115 TYR A CA 1
ATOM 961 C C . TYR A 1 115 ? 0.116 -7.202 -15.534 1.00 83.94 115 TYR A C 1
ATOM 963 O O . TYR A 1 115 ? 0.577 -7.586 -14.458 1.00 83.94 115 TYR A O 1
ATOM 971 N N . GLY A 1 116 ? -1.200 -7.035 -15.700 1.00 82.12 116 GLY A N 1
ATOM 972 C CA . GLY A 1 116 ? -2.196 -7.334 -14.667 1.00 82.12 116 GLY A CA 1
ATOM 973 C C . GLY A 1 116 ? -2.651 -8.791 -14.678 1.00 82.12 116 GLY A C 1
ATOM 974 O O . GLY A 1 116 ? -2.984 -9.334 -15.731 1.00 82.12 116 GLY A O 1
ATOM 975 N N . ASP A 1 117 ? -2.738 -9.398 -13.496 1.00 83.00 117 ASP A N 1
ATOM 976 C CA . ASP A 1 117 ? -3.287 -10.735 -13.272 1.00 83.00 117 ASP A CA 1
ATOM 977 C C . ASP A 1 117 ? -4.717 -10.627 -12.716 1.00 83.00 117 ASP A C 1
ATOM 979 O O . ASP A 1 117 ? -5.046 -9.749 -11.919 1.00 83.00 117 ASP A O 1
ATOM 983 N N . ARG A 1 118 ? -5.601 -11.565 -13.070 1.00 81.81 118 ARG A N 1
ATOM 984 C CA . ARG A 1 118 ? -6.928 -11.696 -12.446 1.00 81.81 118 ARG A CA 1
ATOM 985 C C . ARG A 1 118 ? -6.848 -11.793 -10.922 1.00 81.81 118 ARG A C 1
ATOM 987 O O . ARG A 1 118 ? -7.764 -11.320 -10.247 1.00 81.81 118 ARG A O 1
ATOM 994 N N . LEU A 1 119 ? -5.779 -12.375 -10.380 1.00 84.31 119 LEU A N 1
ATOM 995 C CA . LEU A 1 119 ? -5.555 -12.428 -8.939 1.00 84.31 119 LEU A CA 1
ATOM 996 C C . LEU A 1 119 ? -5.432 -11.028 -8.316 1.00 84.31 119 LEU A C 1
ATOM 998 O O . LEU A 1 119 ? -5.858 -10.855 -7.175 1.00 84.31 119 LEU A O 1
ATOM 1002 N N . ASP A 1 120 ? -4.982 -10.007 -9.049 1.00 84.56 120 ASP A N 1
ATOM 1003 C CA . ASP A 1 120 ? -4.957 -8.621 -8.562 1.00 84.56 120 ASP A CA 1
ATOM 1004 C C . ASP A 1 120 ? -6.355 -8.105 -8.224 1.00 84.56 120 ASP A C 1
ATOM 1006 O O . ASP A 1 120 ? -6.572 -7.494 -7.175 1.00 84.56 120 ASP A O 1
ATOM 1010 N N . LEU A 1 121 ? -7.333 -8.397 -9.088 1.00 86.69 121 LEU A N 1
ATOM 1011 C CA . LEU A 1 121 ? -8.729 -8.008 -8.882 1.00 86.69 121 LEU A CA 1
ATOM 1012 C C . LEU A 1 121 ? -9.329 -8.716 -7.667 1.00 86.69 121 LEU A C 1
ATOM 1014 O O . LEU A 1 121 ? -10.090 -8.107 -6.916 1.00 86.69 121 LEU A O 1
ATOM 1018 N N . VAL A 1 122 ? -8.963 -9.983 -7.449 1.00 87.00 122 VAL A N 1
ATOM 1019 C CA . VAL A 1 122 ? -9.392 -10.750 -6.272 1.00 87.00 122 VAL A CA 1
ATOM 1020 C C . VAL A 1 122 ? -8.839 -10.121 -4.994 1.00 87.00 122 VAL A C 1
ATOM 1022 O O . VAL A 1 122 ? -9.591 -9.928 -4.039 1.00 87.00 122 VAL A O 1
ATOM 1025 N N . HIS A 1 123 ? -7.562 -9.734 -4.976 1.00 85.94 123 HIS A N 1
ATOM 1026 C CA . HIS A 1 123 ? -6.942 -9.096 -3.812 1.00 85.94 123 HIS A CA 1
ATOM 1027 C C . HIS A 1 123 ? -7.491 -7.691 -3.558 1.00 85.94 123 HIS A C 1
ATOM 1029 O O . HIS A 1 123 ? -7.755 -7.325 -2.411 1.00 85.94 123 HIS A O 1
ATOM 1035 N N . PHE A 1 124 ? -7.727 -6.917 -4.617 1.00 89.00 124 PHE A N 1
ATOM 1036 C CA . PHE A 1 124 ? -8.383 -5.618 -4.518 1.00 89.00 124 PHE A CA 1
ATOM 1037 C C . PHE A 1 124 ? -9.803 -5.746 -3.944 1.00 89.00 124 PHE A C 1
ATOM 1039 O O . PHE A 1 124 ? -10.156 -5.051 -2.989 1.00 89.00 124 PHE A O 1
ATOM 1046 N N . ALA A 1 125 ? -10.598 -6.696 -4.447 1.00 88.44 125 ALA A N 1
ATOM 1047 C CA . ALA A 1 125 ? -11.928 -6.990 -3.919 1.00 88.44 125 ALA A CA 1
ATOM 1048 C C . ALA A 1 125 ? -11.877 -7.476 -2.460 1.00 88.44 125 ALA A C 1
ATOM 1050 O O . ALA A 1 125 ? -12.686 -7.040 -1.641 1.00 88.44 125 ALA A O 1
ATOM 1051 N N . ALA A 1 126 ? -10.905 -8.321 -2.104 1.00 88.06 126 ALA A N 1
ATOM 1052 C CA . ALA A 1 126 ? -10.697 -8.773 -0.731 1.00 88.06 126 ALA A CA 1
ATOM 1053 C C . ALA A 1 126 ? -10.376 -7.602 0.211 1.00 88.06 126 ALA A C 1
ATOM 1055 O O . ALA A 1 126 ? -10.884 -7.571 1.332 1.00 88.06 126 ALA A O 1
ATOM 1056 N N . PHE A 1 127 ? -9.616 -6.600 -0.247 1.00 89.88 127 PHE A N 1
ATOM 1057 C CA . PHE A 1 127 ? -9.357 -5.397 0.542 1.00 89.88 127 PHE A CA 1
ATOM 1058 C C . PHE A 1 127 ? -10.612 -4.525 0.714 1.00 89.88 127 PHE A C 1
ATOM 1060 O O . PHE A 1 127 ? -10.869 -4.038 1.815 1.00 89.88 127 PHE A O 1
ATOM 1067 N N . ILE A 1 128 ? -11.457 -4.394 -0.314 1.00 89.69 128 ILE A N 1
ATOM 1068 C CA . ILE A 1 128 ? -12.769 -3.734 -0.177 1.00 89.69 128 ILE A CA 1
ATOM 1069 C C . ILE A 1 128 ? -13.633 -4.466 0.856 1.00 89.69 128 ILE A C 1
ATOM 1071 O O . ILE A 1 128 ? -14.170 -3.838 1.769 1.00 89.69 128 ILE A O 1
ATOM 1075 N N . ILE A 1 129 ? -13.745 -5.793 0.742 1.00 87.50 129 ILE A N 1
ATOM 1076 C CA . ILE A 1 129 ? -14.516 -6.626 1.675 1.00 87.50 129 ILE A CA 1
ATOM 1077 C C . ILE A 1 129 ? -13.977 -6.469 3.096 1.00 87.50 129 ILE A C 1
ATOM 1079 O O . ILE A 1 129 ? -14.761 -6.310 4.028 1.00 87.50 129 ILE A O 1
ATOM 1083 N N . PHE A 1 130 ? -12.657 -6.452 3.268 1.00 89.00 130 PHE A N 1
ATOM 1084 C CA . PHE A 1 130 ? -12.015 -6.207 4.552 1.00 89.00 130 PHE A CA 1
ATOM 1085 C C . PHE A 1 130 ? -12.492 -4.880 5.166 1.00 89.00 130 PHE A C 1
ATOM 1087 O O . PHE A 1 130 ? -13.027 -4.880 6.273 1.00 89.00 130 PHE A O 1
ATOM 1094 N N . LEU A 1 131 ? -12.439 -3.763 4.433 1.00 88.06 131 LEU A N 1
ATOM 1095 C CA . LEU A 1 131 ? -12.931 -2.472 4.939 1.00 88.06 131 LEU A CA 1
ATOM 1096 C C . LEU A 1 131 ? -14.443 -2.475 5.238 1.00 88.06 131 LEU A C 1
ATOM 1098 O O . LEU A 1 131 ? -14.877 -1.893 6.236 1.00 88.06 131 LEU A O 1
ATOM 1102 N N . LEU A 1 132 ? -15.248 -3.167 4.425 1.00 83.88 132 LEU A N 1
ATOM 1103 C CA . LEU A 1 132 ? -16.690 -3.317 4.654 1.00 83.88 132 LEU A CA 1
ATOM 1104 C C . LEU A 1 132 ? -16.999 -4.125 5.923 1.00 83.88 132 LEU A C 1
ATOM 1106 O O . LEU A 1 132 ? -17.909 -3.768 6.672 1.00 83.88 132 LEU A O 1
ATOM 1110 N N . VAL A 1 133 ? -16.242 -5.188 6.206 1.00 84.38 133 VAL A N 1
ATOM 1111 C CA . VAL A 1 133 ? -16.413 -5.989 7.429 1.00 84.38 133 VAL A CA 1
ATOM 1112 C C . VAL A 1 133 ? -16.102 -5.154 8.670 1.00 84.38 133 VAL A C 1
ATOM 1114 O O . VAL A 1 133 ? -16.856 -5.224 9.640 1.00 84.38 133 VAL A O 1
ATOM 1117 N N . LEU A 1 134 ? -15.067 -4.307 8.636 1.00 84.81 134 LEU A N 1
ATOM 1118 C CA . LEU A 1 134 ? -14.775 -3.387 9.740 1.00 84.81 134 LEU A CA 1
ATOM 1119 C C . LEU A 1 134 ? -15.955 -2.443 10.016 1.00 84.81 134 LEU A C 1
ATOM 1121 O O . LEU A 1 134 ? -16.360 -2.281 11.168 1.00 84.81 134 LEU A O 1
ATOM 1125 N N . PHE A 1 135 ? -16.561 -1.878 8.967 1.00 78.50 135 PHE A N 1
ATOM 1126 C CA . PHE A 1 135 ? -17.764 -1.051 9.098 1.00 78.50 135 PHE A CA 1
ATOM 1127 C C . PHE A 1 135 ? -18.938 -1.813 9.729 1.00 78.50 135 PHE A C 1
ATOM 1129 O O . PHE A 1 135 ? -19.612 -1.300 10.628 1.00 78.50 135 PHE A O 1
ATOM 1136 N N . LEU A 1 136 ? -19.174 -3.058 9.309 1.00 78.06 136 LEU A N 1
ATOM 1137 C CA . LEU A 1 136 ? -20.221 -3.902 9.889 1.00 78.06 136 LEU A CA 1
ATOM 1138 C C . LEU A 1 136 ? -19.956 -4.216 11.370 1.00 78.06 136 LEU A C 1
ATOM 1140 O O . LEU A 1 136 ? -20.885 -4.178 12.179 1.00 78.06 136 LEU A O 1
ATOM 1144 N N . MET A 1 137 ? -18.700 -4.474 11.744 1.00 77.38 137 MET A N 1
ATOM 1145 C CA . MET A 1 137 ? -18.308 -4.732 13.133 1.00 77.38 137 MET A CA 1
ATOM 1146 C C . MET A 1 137 ? -18.540 -3.519 14.040 1.00 77.38 137 MET A C 1
ATOM 1148 O O . MET A 1 137 ? -19.043 -3.678 15.155 1.00 77.38 137 MET A O 1
ATOM 1152 N N . GLU A 1 138 ? -18.214 -2.311 13.570 1.00 74.44 138 GLU A N 1
ATOM 1153 C CA . GLU A 1 138 ? -18.437 -1.078 14.334 1.00 74.44 138 GLU A CA 1
ATOM 1154 C C . GLU A 1 138 ? -19.931 -0.734 14.470 1.00 74.44 138 GLU A C 1
ATOM 1156 O O . GLU A 1 138 ? -20.357 -0.240 15.514 1.00 74.44 138 GLU A O 1
ATOM 1161 N N . THR A 1 139 ? -20.746 -1.033 13.452 1.00 71.12 139 THR A N 1
ATOM 1162 C CA . THR A 1 139 ? -22.176 -0.676 13.432 1.00 71.12 139 THR A CA 1
ATOM 1163 C C . THR A 1 139 ? -23.082 -1.679 14.146 1.00 71.12 139 THR A C 1
ATOM 1165 O O . THR A 1 139 ? -24.010 -1.266 14.843 1.00 71.12 139 THR A O 1
ATOM 1168 N N . LYS A 1 140 ? -22.839 -2.988 13.999 1.00 67.62 140 LYS A N 1
ATOM 1169 C CA . LYS A 1 140 ? -23.706 -4.042 14.560 1.00 67.62 140 LYS A CA 1
ATOM 1170 C C . LYS A 1 140 ? -23.284 -4.547 15.942 1.00 67.62 140 LYS A C 1
ATOM 1172 O O . LYS A 1 140 ? -24.030 -5.305 16.550 1.00 67.62 140 LYS A O 1
ATOM 1177 N N . LYS A 1 141 ? -22.115 -4.140 16.460 1.00 63.66 141 LYS A N 1
ATOM 1178 C CA . LYS A 1 141 ? -21.542 -4.595 17.750 1.00 63.66 141 LYS A CA 1
ATOM 1179 C C . LYS A 1 141 ? -21.323 -6.122 17.868 1.00 63.66 141 LYS A C 1
ATOM 1181 O O . LYS A 1 141 ? -20.961 -6.605 18.942 1.00 63.66 141 LYS A O 1
ATOM 1186 N N . GLU A 1 142 ? -21.442 -6.890 16.783 1.00 62.66 142 GLU A N 1
ATOM 1187 C CA . GLU A 1 142 ? -21.170 -8.339 16.733 1.00 62.66 142 GLU A CA 1
ATOM 1188 C C . GLU A 1 142 ? -19.673 -8.632 16.553 1.00 62.66 142 GLU A C 1
ATOM 1190 O O . GLU A 1 142 ? -19.201 -9.096 15.522 1.00 62.66 142 GLU A O 1
ATOM 1195 N N . ILE A 1 143 ? -18.876 -8.307 17.568 1.00 68.25 143 ILE A N 1
ATOM 1196 C CA . ILE A 1 143 ? -17.432 -8.142 17.366 1.00 68.25 143 ILE A CA 1
ATOM 1197 C C . ILE A 1 143 ? -16.648 -9.463 17.457 1.00 68.25 143 ILE A C 1
ATOM 1199 O O . ILE A 1 143 ? -15.641 -9.617 16.778 1.00 68.25 143 ILE A O 1
ATOM 1203 N N . LYS A 1 144 ? -17.058 -10.434 18.286 1.00 70.12 144 LYS A N 1
ATOM 1204 C CA . LYS A 1 144 ? -16.209 -11.611 18.581 1.00 70.12 144 LYS A CA 1
ATOM 1205 C C . LYS A 1 144 ? -16.094 -12.614 17.427 1.00 70.12 144 LYS A C 1
ATOM 1207 O O . LYS A 1 144 ? -14.982 -13.035 17.126 1.00 70.12 144 LYS A O 1
ATOM 1212 N N . SER A 1 145 ? -17.207 -13.006 16.808 1.00 72.50 145 SER A N 1
ATOM 1213 C CA . SER A 1 145 ? -17.226 -13.975 15.699 1.00 72.50 145 SER A CA 1
ATOM 1214 C C . SER A 1 145 ? -16.667 -13.370 14.409 1.00 72.50 145 SER A C 1
ATOM 1216 O O . SER A 1 145 ? -15.859 -14.002 13.732 1.00 72.50 145 SER A O 1
ATOM 1218 N N . LEU A 1 146 ? -17.026 -12.116 14.115 1.00 78.88 146 LEU A N 1
ATOM 1219 C CA . LEU A 1 146 ? -16.536 -11.395 12.940 1.00 78.88 146 LEU A CA 1
ATOM 1220 C C . LEU A 1 146 ? -15.038 -11.091 13.012 1.00 78.88 146 LEU A C 1
ATOM 1222 O O . LEU A 1 146 ? -14.393 -11.048 11.972 1.00 78.88 146 LEU A O 1
ATOM 1226 N N . LEU A 1 147 ? -14.454 -10.940 14.208 1.00 81.75 147 LEU A N 1
ATOM 1227 C CA . LEU A 1 147 ? -13.034 -10.614 14.341 1.00 81.75 147 LEU A CA 1
ATOM 1228 C C . LEU A 1 147 ? -12.109 -11.719 13.823 1.00 81.75 147 LEU A C 1
ATOM 1230 O O . LEU A 1 147 ? -11.088 -11.403 13.225 1.00 81.75 147 LEU A O 1
ATOM 1234 N N . ILE A 1 148 ? -12.449 -12.995 14.032 1.00 80.81 148 ILE A N 1
ATOM 1235 C CA . ILE A 1 148 ? -11.633 -14.113 13.530 1.00 80.81 148 ILE A CA 1
ATOM 1236 C C . ILE A 1 148 ? -11.637 -14.108 12.001 1.00 80.81 148 ILE A C 1
ATOM 1238 O O . ILE A 1 148 ? -10.576 -14.167 11.384 1.00 80.81 148 ILE A O 1
ATOM 1242 N N . VAL A 1 149 ? -12.822 -13.972 11.396 1.00 80.00 149 VAL A N 1
ATOM 1243 C CA . VAL A 1 149 ? -12.976 -13.869 9.938 1.00 80.00 149 VAL A CA 1
ATOM 1244 C C . VAL A 1 149 ? -12.226 -12.646 9.415 1.00 80.00 149 VAL A C 1
ATOM 1246 O O . VAL A 1 149 ? -11.458 -12.756 8.470 1.00 80.00 149 VAL A O 1
ATOM 1249 N N . TYR A 1 150 ? -12.374 -11.499 10.073 1.00 85.25 150 TYR A N 1
ATOM 1250 C CA . TYR A 1 150 ? -11.700 -10.254 9.721 1.00 85.25 150 TYR A CA 1
ATOM 1251 C C . TYR A 1 150 ? -10.170 -10.364 9.801 1.00 85.25 150 TYR A C 1
ATOM 1253 O O . TYR A 1 150 ? -9.471 -9.920 8.894 1.00 85.25 150 TYR A O 1
ATOM 1261 N N . SER A 1 151 ? -9.633 -11.008 10.843 1.00 84.44 151 SER A N 1
ATOM 1262 C CA . SER A 1 151 ? -8.201 -11.310 10.956 1.00 84.44 151 SER A CA 1
ATOM 1263 C C . SER A 1 151 ? -7.722 -12.280 9.877 1.00 84.44 151 SER A C 1
ATOM 1265 O O . SER A 1 151 ? -6.651 -12.062 9.317 1.00 84.44 151 SER A O 1
ATOM 1267 N N . GLY A 1 152 ? -8.518 -13.298 9.540 1.00 83.06 152 GLY A N 1
ATOM 1268 C CA . GLY A 1 152 ? -8.224 -14.222 8.442 1.00 83.06 152 GLY A CA 1
ATOM 1269 C C . GLY A 1 152 ? -8.202 -13.530 7.077 1.00 83.06 152 GLY A C 1
ATOM 1270 O O . GLY A 1 152 ? -7.253 -13.703 6.321 1.00 83.06 152 GLY A O 1
ATOM 1271 N N . VAL A 1 153 ? -9.191 -12.680 6.783 1.00 84.56 153 VAL A N 1
ATOM 1272 C CA . VAL A 1 153 ? -9.225 -11.875 5.551 1.00 84.56 153 VAL A CA 1
ATOM 1273 C C . VAL A 1 153 ? -8.047 -10.900 5.515 1.00 84.56 153 VAL A C 1
ATOM 1275 O O . VAL A 1 153 ? -7.382 -10.797 4.492 1.00 84.56 153 VAL A O 1
ATOM 1278 N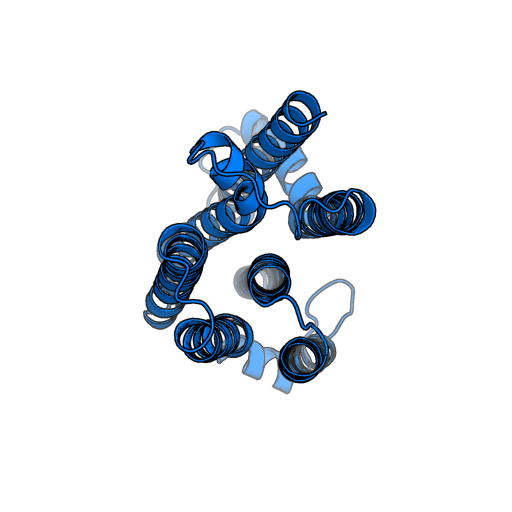 N . GLY A 1 154 ? -7.728 -10.238 6.632 1.00 84.62 154 GLY A N 1
ATOM 1279 C CA . GLY A 1 154 ? -6.552 -9.369 6.734 1.00 84.62 154 GLY A CA 1
ATOM 1280 C C . GLY A 1 154 ? -5.238 -10.108 6.460 1.00 84.62 154 GLY A C 1
ATOM 1281 O O . GLY A 1 154 ? -4.357 -9.560 5.802 1.00 84.62 154 GLY A O 1
ATOM 1282 N N . LEU A 1 155 ? -5.125 -11.365 6.903 1.00 84.88 155 LEU A N 1
ATOM 1283 C CA . LEU A 1 155 ? -3.995 -12.242 6.588 1.00 84.88 155 LEU A CA 1
ATOM 1284 C C . LEU A 1 155 ? -3.913 -12.575 5.100 1.00 84.88 155 LEU A C 1
ATOM 1286 O O . LEU A 1 155 ? -2.844 -12.419 4.519 1.00 84.88 155 LEU A O 1
ATOM 1290 N N . ILE A 1 156 ? -5.027 -12.977 4.485 1.00 83.94 156 ILE A N 1
ATOM 1291 C CA . ILE A 1 156 ? -5.085 -13.278 3.048 1.00 83.94 156 ILE A CA 1
ATOM 1292 C C . ILE A 1 156 ? -4.700 -12.044 2.229 1.00 83.94 156 ILE A C 1
ATOM 1294 O O . ILE A 1 156 ? -3.887 -12.150 1.322 1.00 83.94 156 ILE A O 1
ATOM 1298 N N . VAL A 1 157 ? -5.225 -10.867 2.576 1.00 85.12 157 VAL A N 1
ATOM 1299 C CA . VAL A 1 157 ? -4.918 -9.621 1.861 1.00 85.12 157 VAL A CA 1
ATOM 1300 C C . VAL A 1 157 ? -3.436 -9.254 1.991 1.00 85.12 157 VAL A C 1
ATOM 1302 O O . VAL A 1 157 ? -2.812 -8.909 0.994 1.00 85.12 157 VAL A O 1
ATOM 1305 N N . ALA A 1 158 ? -2.858 -9.335 3.194 1.00 80.12 158 ALA A N 1
ATOM 1306 C CA . ALA A 1 158 ? -1.471 -8.930 3.421 1.00 80.12 158 ALA A CA 1
ATOM 1307 C C . ALA A 1 158 ? -0.448 -9.929 2.854 1.00 80.12 158 ALA A C 1
ATOM 1309 O O . ALA A 1 158 ? 0.517 -9.517 2.218 1.00 80.12 158 ALA A O 1
ATOM 1310 N N . VAL A 1 159 ? -0.646 -11.232 3.080 1.00 79.75 159 VAL A N 1
ATOM 1311 C CA . VAL A 1 159 ? 0.289 -12.278 2.629 1.00 79.75 159 VAL A CA 1
ATOM 1312 C C . VAL A 1 159 ? 0.070 -12.619 1.161 1.00 79.75 159 VAL A C 1
ATOM 1314 O O . VAL A 1 159 ? 1.038 -12.785 0.430 1.00 79.75 159 VAL A O 1
ATOM 1317 N N . GLY A 1 160 ? -1.179 -12.656 0.697 1.00 80.38 160 GLY A N 1
ATOM 1318 C CA . GLY A 1 160 ? -1.476 -12.875 -0.717 1.00 80.38 160 GLY A CA 1
ATOM 1319 C C . GLY A 1 160 ? -0.934 -11.755 -1.609 1.00 80.38 160 GLY A C 1
ATOM 1320 O O . GLY A 1 160 ? -0.466 -12.015 -2.710 1.00 80.38 160 GLY A O 1
ATOM 1321 N N . LEU A 1 161 ? -0.874 -10.512 -1.113 1.00 78.19 161 LEU A N 1
ATOM 1322 C CA . LEU A 1 161 ? -0.226 -9.431 -1.856 1.00 78.19 161 LEU A CA 1
ATOM 1323 C C . LEU A 1 161 ? 1.307 -9.575 -1.908 1.00 78.19 161 LEU A C 1
ATOM 1325 O O . LEU A 1 161 ? 1.908 -9.113 -2.871 1.00 78.19 161 LEU A O 1
ATOM 1329 N N . ILE A 1 162 ? 1.950 -10.230 -0.930 1.00 83.62 162 ILE A N 1
ATOM 1330 C CA . ILE A 1 162 ? 3.378 -10.588 -1.043 1.00 83.62 162 ILE A CA 1
ATOM 1331 C C . ILE A 1 162 ? 3.569 -11.572 -2.198 1.00 83.62 162 ILE A C 1
ATOM 1333 O O . ILE A 1 162 ? 4.463 -11.367 -3.009 1.00 83.62 162 ILE A O 1
ATOM 1337 N N . ASP A 1 163 ? 2.707 -12.583 -2.302 1.00 82.12 163 ASP A N 1
ATOM 1338 C CA . ASP A 1 163 ? 2.736 -13.568 -3.390 1.00 82.12 163 ASP A CA 1
ATOM 1339 C C . ASP A 1 163 ? 2.538 -12.905 -4.766 1.00 82.12 163 ASP A C 1
ATOM 1341 O O . ASP A 1 163 ? 3.292 -13.156 -5.697 1.00 82.12 163 ASP A O 1
ATOM 1345 N N . LEU A 1 164 ? 1.608 -11.946 -4.872 1.00 79.75 164 LEU A N 1
ATOM 1346 C CA . LEU A 1 164 ? 1.428 -11.149 -6.093 1.00 79.75 164 LEU A CA 1
ATOM 1347 C C . LEU A 1 164 ? 2.641 -10.281 -6.456 1.00 79.75 164 LEU A C 1
ATOM 1349 O O . LEU A 1 164 ? 2.909 -10.057 -7.636 1.00 79.75 164 LEU A O 1
ATOM 1353 N N . VAL A 1 165 ? 3.340 -9.732 -5.459 1.00 83.19 165 VAL A N 1
ATOM 1354 C CA . VAL A 1 165 ? 4.561 -8.940 -5.683 1.00 83.19 165 VAL A CA 1
ATOM 1355 C C . VAL A 1 165 ? 5.705 -9.842 -6.135 1.00 83.19 165 VAL A C 1
ATOM 1357 O O . VAL A 1 165 ? 6.449 -9.476 -7.043 1.00 83.19 165 VAL A O 1
ATOM 1360 N N . VAL A 1 166 ? 5.829 -11.016 -5.519 1.00 84.19 166 VAL A N 1
ATOM 1361 C CA . VAL A 1 166 ? 6.807 -12.050 -5.862 1.00 84.19 166 VAL A CA 1
ATOM 1362 C C . VAL A 1 166 ? 6.247 -12.916 -6.996 1.00 84.19 166 VAL A C 1
ATOM 1364 O O . VAL A 1 166 ? 6.055 -14.123 -6.876 1.00 84.19 166 VAL A O 1
ATOM 1367 N N . ASN A 1 167 ? 5.945 -12.268 -8.120 1.00 81.62 167 ASN A N 1
ATOM 1368 C CA . ASN A 1 167 ? 5.477 -12.950 -9.318 1.00 81.62 167 ASN A CA 1
ATOM 1369 C C . ASN A 1 167 ? 6.618 -13.732 -10.004 1.00 81.62 167 ASN A C 1
ATOM 1371 O O . ASN A 1 167 ? 7.778 -13.700 -9.583 1.00 81.62 167 ASN A O 1
ATOM 1375 N N . SER A 1 168 ? 6.299 -14.425 -11.100 1.00 82.44 168 SER A N 1
ATOM 1376 C CA . SER A 1 168 ? 7.282 -15.205 -11.864 1.00 82.44 168 SER A CA 1
ATOM 1377 C C . SER A 1 168 ? 8.499 -14.386 -12.297 1.00 82.44 168 SER A C 1
ATOM 1379 O O . SER A 1 168 ? 9.622 -14.877 -12.220 1.00 82.44 168 SER A O 1
ATOM 1381 N N . ASP A 1 169 ? 8.293 -13.138 -12.713 1.00 84.19 169 ASP A N 1
ATOM 1382 C CA . ASP A 1 169 ? 9.373 -12.278 -13.201 1.00 84.19 169 ASP A CA 1
ATOM 1383 C C . ASP A 1 169 ? 10.298 -11.842 -12.061 1.00 84.19 169 ASP A C 1
ATOM 1385 O O . ASP A 1 169 ? 11.521 -11.837 -12.211 1.00 84.19 169 ASP A O 1
ATOM 1389 N N . PHE A 1 170 ? 9.726 -11.561 -10.888 1.00 89.69 170 PHE A N 1
ATOM 1390 C CA . PHE A 1 170 ? 10.481 -11.269 -9.674 1.00 89.69 170 PHE A CA 1
ATOM 1391 C C . PHE A 1 170 ? 11.355 -12.463 -9.266 1.00 89.69 170 PHE A C 1
ATOM 1393 O O . PHE A 1 170 ? 12.529 -12.292 -8.931 1.00 89.69 170 PHE A O 1
ATOM 1400 N N . GLU A 1 171 ? 10.807 -13.681 -9.307 1.00 88.75 171 GLU A N 1
ATOM 1401 C CA . GLU A 1 171 ? 11.559 -14.903 -9.004 1.00 88.75 171 GLU A CA 1
ATOM 1402 C C . GLU A 1 171 ? 12.694 -15.147 -9.999 1.00 88.75 171 GLU A C 1
ATOM 1404 O O . GLU A 1 171 ? 13.809 -15.478 -9.594 1.00 88.75 171 GLU A O 1
ATOM 1409 N N . LEU A 1 172 ? 12.455 -14.930 -11.292 1.00 88.81 172 LEU A N 1
ATOM 1410 C CA . LEU A 1 172 ? 13.498 -15.044 -12.310 1.00 88.81 172 LEU A CA 1
ATOM 1411 C C . LEU A 1 172 ? 14.618 -14.021 -12.080 1.00 88.81 172 LEU A C 1
ATOM 1413 O O . LEU A 1 172 ? 15.792 -14.394 -12.081 1.00 88.81 172 LEU A O 1
ATOM 1417 N N . ALA A 1 173 ? 14.272 -12.761 -11.805 1.00 87.50 173 ALA A N 1
ATOM 1418 C CA . ALA A 1 173 ? 15.242 -11.713 -11.493 1.00 87.50 173 ALA A CA 1
ATOM 1419 C C . ALA A 1 173 ? 16.035 -12.019 -10.209 1.00 87.50 173 ALA A C 1
ATOM 1421 O O . ALA A 1 173 ? 17.241 -11.771 -10.139 1.00 87.50 173 ALA A O 1
ATOM 1422 N N . ARG A 1 174 ? 15.386 -12.626 -9.206 1.00 93.06 174 ARG A N 1
ATOM 1423 C CA . ARG A 1 174 ? 16.030 -13.112 -7.978 1.00 93.06 174 ARG A CA 1
ATOM 1424 C C . ARG A 1 174 ? 17.031 -14.229 -8.258 1.00 93.06 174 ARG A C 1
ATOM 1426 O O . ARG A 1 174 ? 18.147 -14.168 -7.750 1.00 93.06 174 ARG A O 1
ATOM 1433 N N . LEU A 1 175 ? 16.636 -15.240 -9.033 1.00 91.31 175 LEU A N 1
ATOM 1434 C CA . LEU A 1 175 ? 17.485 -16.384 -9.383 1.00 91.31 175 LEU A CA 1
ATOM 1435 C C . LEU A 1 175 ? 18.674 -15.979 -10.262 1.00 91.31 175 LEU A C 1
ATOM 1437 O O . LEU A 1 175 ? 19.733 -16.589 -10.168 1.00 91.31 175 LEU A O 1
ATOM 1441 N N . ALA A 1 176 ? 18.508 -14.938 -11.076 1.00 90.75 176 ALA A N 1
ATOM 1442 C CA . ALA A 1 176 ? 19.569 -14.339 -11.878 1.00 90.75 176 ALA A CA 1
ATOM 1443 C C . ALA A 1 176 ? 20.429 -13.315 -11.105 1.00 90.75 176 ALA A C 1
ATOM 1445 O O . ALA A 1 176 ? 21.251 -12.637 -11.716 1.00 90.75 176 ALA A O 1
ATOM 1446 N N . GLU A 1 177 ? 20.229 -13.176 -9.788 1.00 87.56 177 GLU A N 1
ATOM 1447 C CA . GLU A 1 177 ? 20.960 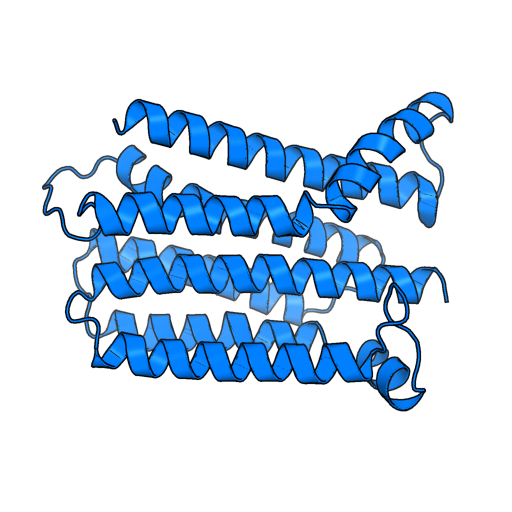-12.252 -8.905 1.00 87.56 177 GLU A CA 1
ATOM 1448 C C . GLU A 1 177 ? 20.944 -10.787 -9.379 1.00 87.56 177 GLU A C 1
ATOM 1450 O O . GLU A 1 177 ? 21.885 -10.021 -9.161 1.00 87.56 177 GLU A O 1
ATOM 1455 N N . GLN A 1 178 ? 19.846 -10.366 -10.011 1.00 89.19 178 GLN A N 1
ATOM 1456 C CA . GLN A 1 178 ? 19.718 -9.012 -10.535 1.00 89.19 178 GLN A CA 1
ATOM 1457 C C . GLN A 1 178 ? 19.599 -7.964 -9.418 1.00 89.19 178 GLN A C 1
ATOM 1459 O O . GLN A 1 178 ? 19.226 -8.235 -8.265 1.00 89.19 178 GLN A O 1
ATOM 1464 N N . THR A 1 179 ? 19.895 -6.718 -9.784 1.00 88.06 179 THR A N 1
ATOM 1465 C CA . THR A 1 179 ? 19.707 -5.558 -8.910 1.00 88.06 179 THR A CA 1
ATOM 1466 C C . THR A 1 179 ? 18.274 -5.053 -9.018 1.00 88.06 179 THR A C 1
ATOM 1468 O O . THR A 1 179 ? 17.761 -4.876 -10.116 1.00 88.06 179 THR A O 1
ATOM 1471 N N . PHE A 1 180 ? 17.643 -4.804 -7.873 1.00 84.44 180 PHE A N 1
ATOM 1472 C CA . PHE A 1 180 ? 16.324 -4.195 -7.777 1.00 84.44 180 PHE A CA 1
ATOM 1473 C C . PHE A 1 180 ? 16.421 -2.669 -7.879 1.00 84.44 180 PHE A C 1
ATOM 1475 O O . PHE A 1 180 ? 16.024 -2.088 -8.875 1.00 84.44 180 PHE A O 1
ATOM 1482 N N . ILE A 1 181 ? 16.976 -1.992 -6.872 1.00 82.75 181 ILE A N 1
ATOM 1483 C CA . ILE A 1 181 ? 17.199 -0.538 -6.911 1.00 82.75 181 ILE A CA 1
ATOM 1484 C C . ILE A 1 181 ? 18.344 -0.153 -5.974 1.00 82.75 181 ILE A C 1
ATOM 1486 O O . ILE A 1 181 ? 18.511 -0.781 -4.932 1.00 82.75 181 ILE A O 1
ATOM 1490 N N . TYR A 1 182 ? 19.135 0.870 -6.318 1.00 74.38 182 TYR A N 1
ATOM 1491 C CA . TYR A 1 182 ? 20.235 1.382 -5.478 1.00 74.38 182 TYR A CA 1
ATOM 1492 C C . TYR A 1 182 ? 21.184 0.282 -4.958 1.00 74.38 182 TYR A C 1
ATOM 1494 O O . TYR A 1 182 ? 21.545 0.266 -3.782 1.00 74.38 182 TYR A O 1
ATOM 1502 N N . SER A 1 183 ? 21.554 -0.667 -5.824 1.00 79.94 183 SER A N 1
ATOM 1503 C CA . SER A 1 183 ? 22.401 -1.828 -5.490 1.00 79.94 183 SER A CA 1
ATOM 1504 C C . SER A 1 183 ? 21.787 -2.835 -4.503 1.00 79.94 183 SER A C 1
ATOM 1506 O O . SER A 1 183 ? 22.452 -3.790 -4.107 1.00 79.94 183 SER A O 1
ATOM 1508 N N . ILE A 1 184 ? 20.518 -2.673 -4.119 1.00 86.25 184 ILE A N 1
ATOM 1509 C CA . ILE A 1 184 ? 19.763 -3.685 -3.376 1.00 86.25 184 ILE A CA 1
ATOM 1510 C C . ILE A 1 184 ? 19.388 -4.797 -4.355 1.00 86.25 184 ILE A C 1
ATOM 1512 O O . ILE A 1 184 ? 18.765 -4.527 -5.378 1.00 86.25 184 ILE A O 1
ATOM 1516 N N . SER A 1 185 ? 19.742 -6.045 -4.051 1.00 91.56 185 SER A N 1
ATOM 1517 C CA . SER A 1 185 ? 19.389 -7.201 -4.885 1.00 91.56 185 SER A CA 1
ATOM 1518 C C . SER A 1 185 ? 17.932 -7.636 -4.708 1.00 91.56 185 SER A C 1
ATOM 1520 O O . SER A 1 185 ? 17.363 -7.502 -3.619 1.00 91.56 185 SER A O 1
ATOM 1522 N N . TYR A 1 186 ? 17.350 -8.252 -5.743 1.00 90.94 186 TYR A N 1
ATOM 1523 C CA . TYR A 1 186 ? 16.034 -8.906 -5.649 1.00 90.94 186 TYR A CA 1
ATOM 1524 C C . TYR A 1 186 ? 15.978 -9.940 -4.513 1.00 90.94 186 TYR A C 1
ATOM 1526 O O . TYR A 1 186 ? 14.967 -10.050 -3.823 1.00 90.94 186 TYR A O 1
ATOM 1534 N N . GLY A 1 187 ? 17.086 -10.646 -4.249 1.00 91.44 187 GLY A N 1
ATOM 1535 C CA . GLY A 1 187 ? 17.203 -11.570 -3.116 1.00 91.44 187 GLY A CA 1
ATOM 1536 C C . GLY A 1 187 ? 17.007 -10.886 -1.764 1.00 91.44 187 GLY A C 1
ATOM 1537 O O . GLY A 1 187 ? 16.246 -11.373 -0.932 1.00 91.44 187 GLY A O 1
ATOM 1538 N N . THR A 1 188 ? 17.630 -9.724 -1.558 1.00 91.62 188 THR A N 1
ATOM 1539 C CA . THR A 1 188 ? 17.456 -8.942 -0.322 1.00 91.62 188 THR A CA 1
ATOM 1540 C C . THR A 1 188 ? 15.998 -8.528 -0.130 1.00 91.62 188 THR A C 1
ATOM 1542 O O . THR A 1 188 ? 15.450 -8.681 0.963 1.00 91.62 188 THR A O 1
ATOM 1545 N N . VAL A 1 189 ? 15.351 -8.048 -1.198 1.00 91.31 189 VAL A N 1
ATOM 1546 C CA . VAL A 1 189 ? 13.940 -7.636 -1.160 1.00 91.31 189 VAL A CA 1
ATOM 1547 C C . VAL A 1 189 ? 13.032 -8.830 -0.872 1.00 91.31 189 VAL A C 1
ATOM 1549 O O . VAL A 1 189 ? 12.196 -8.738 0.020 1.00 91.31 189 VAL A O 1
ATOM 1552 N N . TYR A 1 190 ? 13.239 -9.968 -1.540 1.00 92.06 190 TYR A N 1
ATOM 1553 C CA . TYR A 1 190 ? 12.485 -11.204 -1.308 1.00 92.06 190 TYR A CA 1
ATOM 1554 C C . TYR A 1 190 ? 12.471 -11.601 0.175 1.00 92.06 190 TYR A C 1
ATOM 1556 O O . TYR A 1 190 ? 11.407 -11.763 0.775 1.00 92.06 190 TYR A O 1
ATOM 1564 N N . TYR A 1 191 ? 13.647 -11.710 0.802 1.00 91.06 191 TYR A N 1
ATOM 1565 C CA . TYR A 1 191 ? 13.727 -12.094 2.213 1.00 91.06 191 TYR A CA 1
ATOM 1566 C C . TYR A 1 191 ? 13.095 -11.047 3.130 1.00 91.06 191 TYR A C 1
ATOM 1568 O O . TYR A 1 191 ? 12.430 -11.403 4.104 1.00 91.06 191 TYR A O 1
ATOM 1576 N N . PHE A 1 192 ? 13.250 -9.761 2.806 1.00 90.62 192 PHE A N 1
ATOM 1577 C CA . PHE A 1 192 ? 12.604 -8.686 3.549 1.00 90.62 192 PHE A CA 1
ATOM 1578 C C . PHE A 1 192 ? 11.071 -8.798 3.510 1.00 90.62 192 PHE A C 1
ATOM 1580 O O . PHE A 1 192 ? 10.434 -8.699 4.560 1.00 90.62 192 PHE A O 1
ATOM 1587 N N . LEU A 1 193 ? 10.476 -9.067 2.342 1.00 90.44 193 LEU A N 1
ATOM 1588 C CA . LEU A 1 193 ? 9.027 -9.251 2.198 1.00 90.44 193 LEU A CA 1
ATOM 1589 C C . LEU A 1 193 ? 8.506 -10.386 3.089 1.00 90.44 193 LEU A C 1
ATOM 1591 O O . LEU A 1 193 ? 7.521 -10.211 3.809 1.00 90.44 193 LEU A O 1
ATOM 1595 N N . TRP A 1 194 ? 9.202 -11.522 3.119 1.00 88.12 194 TRP A N 1
ATOM 1596 C CA . TRP A 1 194 ? 8.822 -12.648 3.975 1.00 88.12 194 TRP A CA 1
ATOM 1597 C C . TRP A 1 194 ? 8.979 -12.349 5.468 1.00 88.12 194 TRP A C 1
ATOM 1599 O O . TRP A 1 194 ? 8.110 -12.724 6.258 1.00 88.12 194 TRP A O 1
ATOM 1609 N N . ILE A 1 195 ? 10.028 -11.622 5.870 1.00 90.44 195 ILE A N 1
ATOM 1610 C CA . ILE A 1 195 ? 10.186 -11.149 7.255 1.00 90.44 195 ILE A CA 1
ATOM 1611 C C . ILE A 1 195 ? 9.002 -10.260 7.654 1.00 90.44 195 ILE A C 1
ATOM 1613 O O . ILE A 1 195 ? 8.450 -10.429 8.743 1.00 90.44 195 ILE A O 1
ATOM 1617 N N . VAL A 1 196 ? 8.570 -9.355 6.772 1.00 88.62 196 VAL A N 1
ATOM 1618 C CA . VAL A 1 196 ? 7.387 -8.510 6.992 1.00 88.62 196 VAL A CA 1
ATOM 1619 C C . VAL A 1 196 ? 6.118 -9.359 7.139 1.00 88.62 196 VAL A C 1
ATOM 1621 O O . VAL A 1 196 ? 5.335 -9.124 8.062 1.00 88.62 196 VAL A O 1
ATOM 1624 N N . GLY A 1 197 ? 5.938 -10.386 6.303 1.00 87.44 197 GLY A N 1
ATOM 1625 C CA . GLY A 1 197 ? 4.823 -11.334 6.415 1.00 87.44 197 GLY A CA 1
ATOM 1626 C C . GLY A 1 197 ? 4.795 -12.068 7.762 1.00 87.44 197 GLY A C 1
ATOM 1627 O O . GLY A 1 197 ? 3.763 -12.105 8.436 1.00 87.44 197 GLY A O 1
ATOM 1628 N N . ILE A 1 198 ? 5.942 -12.584 8.215 1.00 88.62 198 ILE A N 1
ATOM 1629 C CA . ILE A 1 198 ? 6.078 -13.255 9.520 1.00 88.62 198 ILE A CA 1
ATOM 1630 C C . ILE A 1 198 ? 5.806 -12.282 10.674 1.00 88.62 198 ILE A C 1
ATOM 1632 O O . ILE A 1 198 ? 5.102 -12.623 11.633 1.00 88.62 198 ILE A O 1
ATOM 1636 N N . ALA A 1 199 ? 6.333 -11.058 10.592 1.00 88.94 199 ALA A N 1
ATOM 1637 C CA . ALA A 1 199 ? 6.090 -10.019 11.587 1.00 88.94 199 ALA A CA 1
ATOM 1638 C C . ALA A 1 199 ? 4.596 -9.667 11.673 1.00 88.94 199 ALA A C 1
ATOM 1640 O O . ALA A 1 199 ? 4.060 -9.509 12.772 1.00 88.94 199 ALA A O 1
ATOM 1641 N N . PHE A 1 200 ? 3.896 -9.622 10.538 1.00 90.06 200 PHE A N 1
ATOM 1642 C CA . PHE A 1 200 ? 2.458 -9.384 10.493 1.00 90.06 200 PHE A CA 1
ATOM 1643 C C . PHE A 1 200 ? 1.643 -10.527 11.116 1.00 90.06 200 PHE A C 1
ATOM 1645 O O . PHE A 1 200 ? 0.751 -10.274 11.928 1.00 90.06 200 PHE A O 1
ATOM 1652 N N . VAL A 1 201 ? 1.978 -11.786 10.818 1.00 88.81 201 VAL A N 1
ATOM 1653 C CA . VAL A 1 201 ? 1.343 -12.956 11.456 1.00 88.81 201 VAL A CA 1
ATOM 1654 C C . VAL A 1 201 ? 1.565 -12.923 12.971 1.00 88.81 201 VAL A C 1
ATOM 1656 O O . VAL A 1 201 ? 0.639 -13.141 13.756 1.00 88.81 201 VAL A O 1
ATOM 1659 N N . SER A 1 202 ? 2.779 -12.573 13.398 1.00 88.06 202 SER A N 1
ATOM 1660 C CA . SER A 1 202 ? 3.124 -12.417 14.814 1.00 88.06 202 SER A CA 1
ATOM 1661 C C . SER A 1 202 ? 2.309 -11.302 15.476 1.00 88.06 202 SER A C 1
ATOM 1663 O O . SER A 1 202 ? 1.802 -11.484 16.584 1.00 88.06 202 SER A O 1
ATOM 1665 N N . PHE A 1 203 ? 2.119 -10.171 14.787 1.00 88.31 203 PHE A N 1
ATOM 1666 C CA . PHE A 1 203 ? 1.254 -9.078 15.233 1.00 88.31 203 PHE A CA 1
ATOM 1667 C C . PHE A 1 203 ? -0.208 -9.517 15.369 1.00 88.31 203 PHE A C 1
ATOM 1669 O O . PHE A 1 203 ? -0.841 -9.180 16.368 1.00 88.31 203 PHE A O 1
ATOM 1676 N N . LEU A 1 204 ? -0.740 -10.295 14.421 1.00 88.19 204 LEU A N 1
ATOM 1677 C CA . LEU A 1 204 ? -2.099 -10.836 14.496 1.00 88.19 204 LEU A CA 1
ATOM 1678 C C . LEU A 1 204 ? -2.289 -11.716 15.732 1.00 88.19 204 LEU A C 1
ATOM 1680 O O . LEU A 1 204 ? -3.227 -11.497 16.499 1.00 88.19 204 LEU A O 1
ATOM 1684 N N . LEU A 1 205 ? -1.381 -12.669 15.959 1.00 86.69 205 LEU A N 1
ATOM 1685 C CA . LEU A 1 205 ? -1.424 -13.558 17.121 1.00 86.69 205 LEU A CA 1
ATOM 1686 C C . LEU A 1 205 ? -1.310 -12.760 18.423 1.00 86.69 205 LEU A C 1
ATOM 1688 O O . LEU A 1 205 ? -2.170 -12.855 19.301 1.00 86.69 205 LEU A O 1
ATOM 1692 N N . PHE A 1 206 ? -0.280 -11.920 18.539 1.00 86.06 206 PHE A N 1
ATOM 1693 C CA . PHE A 1 206 ? -0.062 -11.103 19.728 1.00 86.06 206 PHE A CA 1
ATOM 1694 C C . PHE A 1 206 ? -1.249 -10.175 19.998 1.00 86.06 206 PHE A C 1
ATOM 1696 O O . PHE A 1 206 ? -1.766 -10.140 21.116 1.00 86.06 206 PHE A O 1
ATOM 1703 N N . GLY A 1 207 ? -1.713 -9.451 18.980 1.00 83.62 207 GLY A N 1
ATOM 1704 C CA . GLY A 1 207 ? -2.829 -8.519 19.069 1.00 83.62 207 GLY A CA 1
ATOM 1705 C C . GLY A 1 207 ? -4.124 -9.212 19.481 1.00 83.62 207 GLY A C 1
ATOM 1706 O O . GLY A 1 207 ? -4.788 -8.759 20.416 1.00 83.62 207 GLY A O 1
ATOM 1707 N N . TYR A 1 208 ? -4.432 -10.362 18.878 1.00 83.19 208 TYR A N 1
ATOM 1708 C CA . TYR A 1 208 ? -5.620 -11.146 19.202 1.00 83.19 208 TYR A CA 1
ATOM 1709 C C . TYR A 1 208 ? -5.619 -11.655 20.653 1.00 83.19 208 TYR A C 1
ATOM 1711 O O . TYR A 1 208 ? -6.659 -11.625 21.317 1.00 83.19 208 TYR A O 1
ATOM 1719 N N . PHE A 1 209 ? -4.477 -12.082 21.196 1.00 84.06 209 PHE A N 1
ATOM 1720 C CA . PHE A 1 209 ? -4.416 -12.579 22.577 1.00 84.06 209 PHE A CA 1
ATOM 1721 C C . PHE A 1 209 ? -4.243 -11.476 23.631 1.00 84.06 209 PHE A C 1
ATOM 1723 O O . PHE A 1 209 ? -4.755 -11.611 24.743 1.00 84.06 209 PHE A O 1
ATOM 1730 N N . ARG A 1 210 ? -3.539 -10.381 23.319 1.00 84.06 210 ARG A N 1
ATOM 1731 C CA . ARG A 1 210 ? -3.163 -9.353 24.308 1.00 84.06 210 ARG A CA 1
ATOM 1732 C C . ARG A 1 210 ? -4.070 -8.130 24.318 1.00 84.06 210 ARG A C 1
ATOM 1734 O O . ARG A 1 210 ? -4.254 -7.532 25.380 1.00 84.06 210 ARG A O 1
ATOM 1741 N N . ILE A 1 211 ? -4.657 -7.747 23.186 1.00 80.94 211 ILE A N 1
ATOM 1742 C CA . ILE A 1 211 ? -5.517 -6.562 23.116 1.00 80.94 211 ILE A CA 1
ATOM 1743 C C . ILE A 1 211 ? -6.944 -6.966 23.503 1.00 80.94 211 ILE A C 1
ATOM 1745 O O . ILE A 1 211 ? -7.699 -7.534 22.713 1.00 80.94 211 ILE A O 1
ATOM 1749 N N . LYS A 1 212 ? -7.314 -6.663 24.755 1.00 79.94 212 LYS A N 1
ATOM 1750 C CA . LYS A 1 212 ? -8.645 -6.969 25.312 1.00 79.94 212 LYS A CA 1
ATOM 1751 C C . LYS A 1 212 ? -9.776 -6.249 24.566 1.00 79.94 212 LYS A C 1
ATOM 1753 O O . LYS A 1 212 ? -10.848 -6.821 24.388 1.00 79.94 212 LYS A O 1
ATOM 1758 N N . ASP A 1 213 ? -9.527 -5.020 24.116 1.00 80.62 213 ASP A N 1
ATOM 1759 C CA . ASP A 1 213 ? -10.474 -4.242 23.316 1.00 80.62 213 ASP A CA 1
ATOM 1760 C C . ASP A 1 213 ? -10.448 -4.699 21.851 1.00 80.62 213 ASP A C 1
ATOM 1762 O O . ASP A 1 213 ? -9.490 -4.479 21.106 1.00 80.62 213 ASP A O 1
ATOM 1766 N N . ARG A 1 214 ? -11.529 -5.358 21.438 1.00 80.88 214 ARG A N 1
ATOM 1767 C CA . ARG A 1 214 ? -11.636 -5.961 20.111 1.00 80.88 214 ARG A CA 1
ATOM 1768 C C . ARG A 1 214 ? -11.840 -4.938 18.992 1.00 80.88 214 ARG A C 1
ATOM 1770 O O . ARG A 1 214 ? -11.347 -5.170 17.893 1.00 80.88 214 ARG A O 1
ATOM 1777 N N . ILE A 1 215 ? -12.498 -3.810 19.264 1.00 79.44 215 ILE A N 1
ATOM 1778 C CA . ILE A 1 215 ? -12.689 -2.733 18.277 1.00 79.44 215 ILE A CA 1
ATOM 1779 C C . ILE A 1 215 ? -11.360 -2.017 18.049 1.00 79.44 215 ILE A C 1
ATOM 1781 O O . ILE A 1 215 ? -10.984 -1.739 16.908 1.00 79.44 215 ILE A O 1
ATOM 1785 N N . LYS A 1 216 ? -10.606 -1.780 19.129 1.00 79.75 216 LYS A N 1
ATOM 1786 C CA . LYS A 1 216 ? -9.246 -1.242 19.041 1.00 79.75 216 LYS A CA 1
ATOM 1787 C C . LYS A 1 216 ? -8.346 -2.134 18.191 1.00 79.75 216 LYS A C 1
ATOM 1789 O O . LYS A 1 216 ? -7.645 -1.631 17.319 1.00 79.75 216 LYS A O 1
ATOM 1794 N N . PHE A 1 217 ? -8.369 -3.447 18.424 1.00 84.75 217 PHE A N 1
ATOM 1795 C CA . PHE A 1 217 ? -7.585 -4.382 17.618 1.00 84.75 217 PHE A CA 1
ATOM 1796 C C . PHE A 1 217 ? -8.019 -4.387 16.146 1.00 84.75 217 PHE A C 1
ATOM 1798 O O . PHE A 1 217 ? -7.156 -4.299 15.281 1.00 84.75 217 PHE A O 1
ATOM 1805 N N . ALA A 1 218 ? -9.324 -4.412 15.851 1.00 84.62 218 ALA A N 1
ATOM 1806 C CA . ALA A 1 218 ? -9.828 -4.407 14.476 1.00 84.62 218 ALA A CA 1
ATOM 1807 C C . ALA A 1 218 ? -9.391 -3.158 13.687 1.00 84.62 218 ALA A C 1
ATOM 1809 O O . ALA A 1 218 ? -8.947 -3.269 12.543 1.00 84.62 218 ALA A O 1
ATOM 1810 N N . ASN A 1 219 ? -9.445 -1.979 14.310 1.00 83.69 219 ASN A N 1
ATOM 1811 C CA . ASN A 1 219 ? -8.983 -0.746 13.676 1.00 83.69 219 ASN A CA 1
ATOM 1812 C C . ASN A 1 219 ? -7.455 -0.695 13.514 1.00 83.69 219 ASN A C 1
ATOM 1814 O O . ASN A 1 219 ? -6.964 -0.295 12.462 1.00 83.69 219 ASN A O 1
ATOM 1818 N N . LEU A 1 220 ? -6.686 -1.127 14.524 1.00 85.75 220 LEU A N 1
ATOM 1819 C CA . LEU A 1 220 ? -5.225 -1.228 14.399 1.00 85.75 220 LEU A CA 1
ATOM 1820 C C . LEU A 1 220 ? -4.838 -2.174 13.264 1.00 85.75 220 LEU A C 1
ATOM 1822 O O . LEU A 1 220 ? -3.984 -1.838 12.452 1.00 85.75 220 LEU A O 1
ATOM 1826 N N . LEU A 1 221 ? -5.515 -3.318 13.174 1.00 88.62 221 LEU A N 1
ATOM 1827 C CA . LEU A 1 221 ? -5.333 -4.263 12.086 1.00 88.62 221 LEU A CA 1
ATOM 1828 C C . LEU A 1 221 ? -5.655 -3.624 10.728 1.00 88.62 221 LEU A C 1
ATOM 1830 O O . LEU A 1 221 ? -4.900 -3.823 9.782 1.00 88.62 221 LEU A O 1
ATOM 1834 N N . ALA A 1 222 ? -6.710 -2.811 10.638 1.00 88.69 222 ALA A N 1
ATOM 1835 C CA . ALA A 1 222 ? -7.054 -2.089 9.414 1.00 88.69 222 ALA A CA 1
ATOM 1836 C C . ALA A 1 222 ? -5.922 -1.173 8.939 1.00 88.69 222 ALA A C 1
ATOM 1838 O O . ALA A 1 222 ? -5.544 -1.187 7.769 1.00 88.69 222 ALA A O 1
ATOM 1839 N N . PHE A 1 223 ? -5.355 -0.402 9.868 1.00 88.38 223 PHE A N 1
ATOM 1840 C CA . PHE A 1 223 ? -4.249 0.503 9.585 1.00 88.38 223 PHE A CA 1
ATOM 1841 C C . PHE A 1 223 ? -2.968 -0.240 9.221 1.00 88.38 223 PHE A C 1
ATOM 1843 O O . PHE A 1 223 ? -2.280 0.167 8.290 1.00 88.38 223 PHE A O 1
ATOM 1850 N N . THR A 1 224 ? -2.655 -1.334 9.913 1.00 89.38 224 THR A N 1
ATOM 1851 C CA . THR A 1 224 ? -1.477 -2.148 9.600 1.00 89.38 224 THR A CA 1
ATOM 1852 C C . THR A 1 224 ? -1.605 -2.802 8.227 1.00 89.38 224 THR A C 1
ATOM 1854 O O . THR A 1 224 ? -0.668 -2.719 7.441 1.00 89.38 224 THR A O 1
ATOM 1857 N N . VAL A 1 225 ? -2.762 -3.391 7.898 1.00 91.12 225 VAL A N 1
ATOM 1858 C CA . VAL A 1 225 ? -3.017 -3.971 6.566 1.00 91.12 225 VAL A CA 1
ATOM 1859 C C . VAL A 1 225 ? -2.915 -2.899 5.483 1.00 91.12 225 VAL A C 1
ATOM 1861 O O . VAL A 1 225 ? -2.233 -3.111 4.488 1.00 91.12 225 VAL A O 1
ATOM 1864 N N . ALA A 1 226 ? -3.514 -1.722 5.688 1.00 91.31 226 ALA A N 1
ATOM 1865 C CA . ALA A 1 226 ? -3.400 -0.615 4.742 1.00 91.31 226 ALA A CA 1
ATOM 1866 C C . ALA A 1 226 ? -1.941 -0.167 4.540 1.00 91.31 226 ALA A C 1
ATOM 1868 O O . ALA A 1 226 ? -1.503 0.023 3.409 1.00 91.31 226 ALA A O 1
ATOM 1869 N N . LEU A 1 227 ? -1.152 -0.044 5.611 1.00 90.69 227 LEU A N 1
ATOM 1870 C CA . LEU A 1 227 ? 0.262 0.310 5.490 1.00 90.69 227 LEU A CA 1
ATOM 1871 C C . LEU A 1 227 ? 1.054 -0.752 4.712 1.00 90.69 227 LEU A C 1
ATOM 1873 O O . LEU A 1 227 ? 1.876 -0.399 3.869 1.00 90.69 227 LEU A O 1
ATOM 1877 N N . LEU A 1 228 ? 0.788 -2.036 4.966 1.00 89.81 228 LEU A N 1
ATOM 1878 C CA . LEU A 1 228 ? 1.415 -3.135 4.232 1.00 89.81 228 LEU A CA 1
ATOM 1879 C C . LEU A 1 228 ? 1.060 -3.096 2.748 1.00 89.81 228 LEU A C 1
ATOM 1881 O O . LEU A 1 228 ? 1.954 -3.206 1.921 1.00 89.81 228 LEU A O 1
ATOM 1885 N N . ILE A 1 229 ? -0.208 -2.871 2.400 1.00 89.50 229 ILE A N 1
ATOM 1886 C CA . ILE A 1 229 ? -0.634 -2.738 1.000 1.00 89.50 229 ILE A CA 1
ATOM 1887 C C . ILE A 1 229 ? 0.050 -1.547 0.332 1.00 89.50 229 ILE A C 1
ATOM 1889 O O . ILE A 1 229 ? 0.537 -1.679 -0.786 1.00 89.50 229 ILE A O 1
ATOM 1893 N N . ALA A 1 230 ? 0.129 -0.397 1.009 1.00 89.19 230 ALA A N 1
ATOM 1894 C CA . ALA A 1 230 ? 0.840 0.766 0.484 1.00 89.19 230 ALA A CA 1
ATOM 1895 C C . ALA A 1 230 ? 2.309 0.429 0.192 1.00 89.19 230 ALA A C 1
ATOM 1897 O O . ALA A 1 230 ? 2.800 0.718 -0.895 1.00 89.19 230 ALA A O 1
ATOM 1898 N N . PHE A 1 231 ? 2.984 -0.242 1.129 1.00 88.44 231 PHE A N 1
ATOM 1899 C CA . PHE A 1 231 ? 4.366 -0.679 0.961 1.00 88.44 231 PHE A CA 1
ATOM 1900 C C . PHE A 1 231 ? 4.532 -1.678 -0.197 1.00 88.44 231 PHE A C 1
ATOM 1902 O O . PHE A 1 231 ? 5.373 -1.475 -1.071 1.00 88.44 231 PHE A O 1
ATOM 1909 N N . LEU A 1 232 ? 3.708 -2.726 -0.241 1.00 88.69 232 LEU A N 1
ATOM 1910 C CA . LEU A 1 232 ? 3.766 -3.768 -1.269 1.00 88.69 232 LEU A CA 1
ATOM 1911 C C . LEU A 1 232 ? 3.458 -3.217 -2.664 1.00 88.69 232 LEU A C 1
ATOM 1913 O O . LEU A 1 232 ? 4.120 -3.592 -3.627 1.00 88.69 232 LEU A O 1
ATOM 1917 N N . ASN A 1 233 ? 2.543 -2.252 -2.772 1.00 87.38 233 ASN A N 1
ATOM 1918 C CA . ASN A 1 233 ? 2.286 -1.539 -4.021 1.00 87.38 233 ASN A CA 1
ATOM 1919 C C . ASN A 1 233 ? 3.511 -0.766 -4.518 1.00 87.38 233 ASN A C 1
ATOM 1921 O O . ASN A 1 233 ? 3.739 -0.720 -5.723 1.00 87.38 233 ASN A O 1
ATOM 1925 N N . VAL A 1 234 ? 4.311 -0.178 -3.624 1.00 86.06 234 VAL A N 1
ATOM 1926 C CA . VAL A 1 234 ? 5.561 0.491 -4.019 1.00 86.06 234 VAL A CA 1
ATOM 1927 C C . VAL A 1 234 ? 6.578 -0.517 -4.530 1.00 86.06 234 VAL A C 1
ATOM 1929 O O . VAL A 1 234 ? 7.156 -0.296 -5.589 1.00 86.06 234 VAL A O 1
ATOM 1932 N N . VAL A 1 235 ? 6.759 -1.643 -3.833 1.00 88.38 235 VAL A N 1
ATOM 1933 C CA . VAL A 1 235 ? 7.657 -2.712 -4.300 1.00 88.38 235 VAL A CA 1
ATOM 1934 C C . VAL A 1 235 ? 7.206 -3.232 -5.664 1.00 88.38 235 VAL A C 1
ATOM 1936 O O . VAL A 1 235 ? 8.026 -3.369 -6.566 1.00 88.38 235 VAL A O 1
ATOM 1939 N N . ARG A 1 236 ? 5.901 -3.430 -5.863 1.00 85.88 236 ARG A N 1
ATOM 1940 C CA . ARG A 1 236 ? 5.344 -3.820 -7.161 1.00 85.88 236 ARG A CA 1
ATOM 1941 C C . ARG A 1 236 ? 5.653 -2.809 -8.263 1.00 85.88 236 ARG A C 1
ATOM 1943 O O . ARG A 1 236 ? 6.024 -3.210 -9.361 1.00 85.88 236 ARG A O 1
ATOM 1950 N N . LEU A 1 237 ? 5.508 -1.513 -7.979 1.00 84.50 237 LEU A N 1
ATOM 1951 C CA . LEU A 1 237 ? 5.822 -0.457 -8.945 1.00 84.50 237 LEU A CA 1
ATOM 1952 C C . LEU A 1 237 ? 7.301 -0.456 -9.304 1.00 84.50 237 LEU A C 1
ATOM 1954 O O . LEU A 1 237 ? 7.625 -0.399 -10.481 1.00 84.50 237 LEU A O 1
ATOM 1958 N N . VAL A 1 238 ? 8.191 -0.575 -8.318 1.00 86.00 238 VAL A N 1
ATOM 1959 C CA . VAL A 1 238 ? 9.635 -0.648 -8.580 1.00 86.00 238 VAL A CA 1
ATOM 1960 C C . VAL A 1 238 ? 9.978 -1.903 -9.392 1.00 86.00 238 VAL A C 1
ATOM 1962 O O . VAL A 1 238 ? 10.773 -1.818 -10.321 1.00 86.00 238 VAL A O 1
ATOM 1965 N N . ASN A 1 239 ? 9.336 -3.044 -9.118 1.00 86.38 239 ASN A N 1
ATOM 1966 C CA . ASN A 1 239 ? 9.505 -4.251 -9.930 1.00 86.38 239 ASN A CA 1
ATOM 1967 C C . ASN A 1 239 ? 9.092 -4.010 -11.388 1.00 86.38 239 ASN A C 1
ATOM 1969 O O . ASN A 1 239 ? 9.877 -4.238 -12.301 1.00 86.38 239 ASN A O 1
ATOM 1973 N N . LEU A 1 240 ? 7.892 -3.464 -11.610 1.00 85.56 240 LEU A N 1
ATOM 1974 C CA . LEU A 1 240 ? 7.428 -3.094 -12.947 1.00 85.56 240 LEU A CA 1
ATOM 1975 C C . LEU A 1 240 ? 8.393 -2.115 -13.630 1.00 85.56 240 LEU A C 1
ATOM 1977 O O . LEU A 1 240 ? 8.641 -2.225 -14.824 1.00 85.56 240 LEU A O 1
ATOM 1981 N N . PHE A 1 241 ? 8.958 -1.170 -12.879 1.00 81.25 241 PHE A N 1
ATOM 1982 C CA . PHE A 1 241 ? 9.914 -0.202 -13.410 1.00 81.25 241 PHE A CA 1
ATOM 1983 C C . PHE A 1 241 ? 11.188 -0.868 -13.899 1.00 81.25 241 PHE A C 1
ATOM 1985 O O . PHE A 1 241 ? 11.697 -0.491 -14.950 1.00 81.25 241 PHE A O 1
ATOM 1992 N N . ASN A 1 242 ? 11.679 -1.864 -13.175 1.00 83.56 242 ASN A N 1
ATOM 1993 C CA . ASN A 1 242 ? 12.834 -2.633 -13.607 1.00 83.56 242 ASN A CA 1
ATOM 1994 C C . ASN A 1 242 ? 12.513 -3.487 -14.834 1.00 83.56 242 ASN A C 1
ATOM 1996 O O . ASN A 1 242 ? 13.326 -3.537 -15.744 1.00 83.56 242 ASN A O 1
ATOM 2000 N N . LEU A 1 243 ? 11.323 -4.094 -14.897 1.00 82.94 243 LEU A N 1
ATOM 2001 C CA . LEU A 1 243 ? 10.898 -4.900 -16.049 1.00 82.94 243 LEU A CA 1
ATOM 2002 C C . LEU A 1 243 ? 10.726 -4.083 -17.332 1.00 82.94 243 LEU A C 1
ATOM 2004 O O . LEU A 1 243 ? 10.926 -4.609 -18.418 1.00 82.94 243 LEU A O 1
ATOM 2008 N N . LEU A 1 244 ? 10.335 -2.812 -17.223 1.00 80.62 244 LEU A N 1
ATOM 2009 C CA . LEU A 1 244 ? 10.198 -1.929 -18.384 1.00 80.62 244 LEU A CA 1
ATOM 2010 C C . LEU A 1 2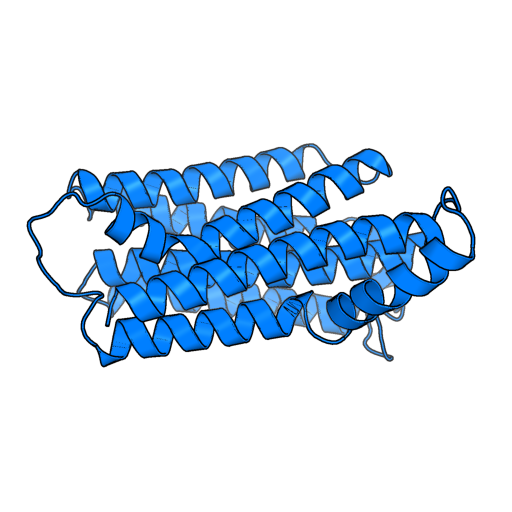44 ? 11.542 -1.364 -18.875 1.00 80.62 244 LEU A C 1
ATOM 2012 O O . LEU A 1 244 ? 11.615 -0.920 -20.017 1.00 80.62 244 LEU A O 1
ATOM 2016 N N . ASN A 1 245 ? 12.577 -1.341 -18.026 1.00 74.31 245 ASN A N 1
ATOM 2017 C CA . ASN A 1 245 ? 13.868 -0.697 -18.312 1.00 74.31 245 ASN A CA 1
ATOM 2018 C C . ASN A 1 245 ? 15.055 -1.670 -18.445 1.00 74.31 245 ASN A C 1
ATOM 2020 O O . ASN A 1 245 ? 16.147 -1.228 -18.809 1.00 74.31 245 ASN A O 1
ATOM 2024 N N . GLY A 1 246 ? 14.874 -2.945 -18.096 1.00 63.00 246 GLY A N 1
ATOM 2025 C CA . GLY A 1 246 ? 15.870 -4.017 -18.217 1.00 63.00 246 GLY A CA 1
ATOM 2026 C C . GLY A 1 246 ? 15.622 -4.886 -19.437 1.00 63.00 246 GLY A C 1
ATOM 2027 O O . GLY A 1 246 ? 16.630 -5.307 -20.046 1.00 63.00 246 GLY A O 1
#